Protein AF-0000000072194400 (afdb_homodimer)

Foldseek 3Di:
DQDDDDDDQVPFDWDWDDPPPWTKTWTWDDAVVNPQFKTKTKMFADFDKDKDQAQWKKKKAFDDFWKWKDFPRDIDTHHHPDMDIDHHGTTIIIGGGTIMMMMTGRNNSCVVVVHD/DQDDDDDDQVPFDWDWDDPPPWTKTWTWDDAVVNPQFKTKTKMFADFDKDKDQAQWKKKKAFDDFWKWKDFPRDIDTHHHVDMDIDHHGTTIIIGGGTIMMMMTGRNNSCVVVVHD

Nearest PDB structures (foldseek):
  2pyt-assembly1_B  TM=9.168E-01  e=2.093E-09  Salmonella enterica subsp. enterica serovar Typhimurium str. LT2
  4axo-assembly1_B  TM=9.291E-01  e=3.371E-09  Clostridioides difficile 630
  4axo-assembly1_A  TM=8.259E-01  e=2.093E-09  Clostridioides difficile 630
  7zyb-assembly1_A  TM=7.397E-01  e=4.544E-06  Bacteroides eggerthii DSM 20697
  2pfw-assembly1_B  TM=7.281E-01  e=1.802E-05  Shewanella frigidimarina NCIMB 400

Organism: NCBI:txid1219067

InterPro domains:
  IPR010424 Acetate kinase EutQ [PF06249] (4-111)
  IPR011051 RmlC-like cupin domain superfamily [SSF51182] (3-109)
  IPR014710 RmlC-like jelly roll fold [G3DSA:2.60.120.10] (1-112)

Solvent-accessible surface area (backbone atoms only — not comparable to full-atom values): 11805 Å² total; per-residue (Å²): 129,87,69,72,44,78,45,50,60,87,75,53,74,67,40,80,77,39,65,77,88,9,37,24,30,43,22,80,70,52,52,44,87,79,30,48,61,48,22,38,32,38,36,38,32,56,52,17,65,47,77,48,63,40,84,30,35,34,39,38,37,31,64,38,58,38,36,29,40,34,41,91,92,41,76,46,79,40,33,60,62,26,38,37,41,37,50,53,67,43,54,36,34,43,33,34,44,21,37,31,39,38,38,30,38,49,24,39,40,46,64,78,68,70,48,135,129,86,69,72,45,80,46,51,61,89,76,55,73,69,39,80,78,40,64,77,88,9,36,24,32,42,22,80,69,51,52,42,87,78,30,48,62,47,23,38,31,38,36,37,31,55,53,18,65,46,77,49,63,41,82,31,35,36,38,38,36,30,66,39,59,37,37,30,39,34,40,91,92,41,75,46,81,40,34,59,59,26,38,38,41,37,47,55,67,42,56,35,35,43,34,33,44,21,38,29,38,39,38,31,34,49,24,37,41,47,65,76,68,71,49,134

Structure (mmCIF, N/CA/C/O backbone):
data_AF-0000000072194400-model_v1
#
loop_
_entity.id
_entity.type
_entity.pdbx_description
1 polymer 'Ethanolamine utilization protein EutQ'
#
loop_
_atom_site.group_PDB
_atom_site.id
_atom_site.type_symbol
_atom_site.label_atom_id
_atom_site.label_alt_id
_atom_site.label_comp_id
_atom_site.label_asym_id
_atom_site.label_entity_id
_atom_site.label_seq_id
_atom_site.pdbx_PDB_ins_code
_atom_site.Cartn_x
_atom_site.Cartn_y
_atom_site.Cartn_z
_atom_site.occupancy
_atom_site.B_iso_or_equiv
_atom_site.auth_seq_id
_atom_site.auth_comp_id
_atom_site.auth_asym_id
_atom_site.auth_atom_id
_atom_site.pdbx_PDB_model_num
ATOM 1 N N . MET A 1 1 ? 10.883 19.594 -6.672 1 67.25 1 MET A N 1
ATOM 2 C CA . MET A 1 1 ? 10.461 18.688 -5.617 1 67.25 1 MET A CA 1
ATOM 3 C C . MET A 1 1 ? 9.312 17.797 -6.094 1 67.25 1 MET A C 1
ATOM 5 O O . MET A 1 1 ? 8.438 18.25 -6.832 1 67.25 1 MET A O 1
ATOM 9 N N . LYS A 1 2 ? 9.367 16.578 -5.844 1 84.19 2 LYS A N 1
ATOM 10 C CA . LYS A 1 2 ? 8.289 15.695 -6.305 1 84.19 2 LYS A CA 1
ATOM 11 C C . LYS A 1 2 ? 6.965 16.062 -5.637 1 84.19 2 LYS A C 1
ATOM 13 O O . LYS A 1 2 ? 6.945 16.531 -4.5 1 84.19 2 LYS A O 1
ATOM 18 N N . GLN A 1 3 ? 5.941 15.992 -6.355 1 91.88 3 GLN A N 1
ATOM 19 C CA . GLN A 1 3 ? 4.605 16.297 -5.863 1 91.88 3 GLN A CA 1
ATOM 20 C C . GLN A 1 3 ? 3.812 15.031 -5.578 1 91.88 3 GLN A C 1
ATOM 22 O O . GLN A 1 3 ? 4.07 13.984 -6.176 1 91.88 3 GLN A O 1
ATOM 27 N N . VAL A 1 4 ? 2.807 15.195 -4.676 1 97.19 4 VAL A N 1
ATOM 28 C CA . VAL A 1 4 ? 1.915 14.086 -4.363 1 97.19 4 VAL A CA 1
ATOM 29 C C . VAL A 1 4 ? 1.159 13.656 -5.617 1 97.19 4 VAL A C 1
ATOM 31 O O . VAL A 1 4 ? 0.828 14.492 -6.465 1 97.19 4 VAL A O 1
ATOM 34 N N . LYS A 1 5 ? 0.916 12.375 -5.723 1 96.5 5 LYS A N 1
ATOM 35 C CA . LYS A 1 5 ? 0.195 11.852 -6.883 1 96.5 5 LYS A CA 1
ATOM 36 C C . LYS A 1 5 ? -1.016 11.031 -6.453 1 96.5 5 LYS A C 1
ATOM 38 O O . LYS A 1 5 ? -0.875 10.047 -5.727 1 96.5 5 LYS A O 1
ATOM 43 N N . LEU A 1 6 ? -2.178 11.445 -6.824 1 97.44 6 LEU A N 1
ATOM 44 C CA . LEU A 1 6 ? -3.404 10.68 -6.645 1 97.44 6 LEU A CA 1
ATOM 45 C C . LEU A 1 6 ? -3.656 9.766 -7.844 1 97.44 6 LEU A C 1
ATOM 47 O O . LEU A 1 6 ? -3.611 10.219 -8.992 1 97.44 6 LEU A O 1
ATOM 51 N N . VAL A 1 7 ? -3.93 8.523 -7.535 1 97 7 VAL A N 1
ATOM 52 C CA . VAL A 1 7 ? -4.211 7.57 -8.602 1 97 7 VAL A CA 1
ATOM 53 C C . VAL A 1 7 ? -5.574 6.918 -8.367 1 97 7 VAL A C 1
ATOM 55 O O . VAL A 1 7 ? -5.887 6.512 -7.246 1 97 7 VAL A O 1
ATOM 58 N N . ASP A 1 8 ? -6.367 6.855 -9.438 1 97.44 8 ASP A N 1
ATOM 59 C CA . ASP A 1 8 ? -7.695 6.25 -9.43 1 97.44 8 ASP A CA 1
ATOM 60 C C . ASP A 1 8 ? -7.73 5 -10.305 1 97.44 8 ASP A C 1
ATOM 62 O O . ASP A 1 8 ? -7.504 5.078 -11.516 1 97.44 8 ASP A O 1
ATOM 66 N N . SER A 1 9 ? -8.094 3.883 -9.641 1 97.5 9 SER A N 1
ATOM 67 C CA . SER A 1 9 ? -8.109 2.633 -10.391 1 97.5 9 SER A CA 1
ATOM 68 C C . SER A 1 9 ? -9.031 2.732 -11.609 1 97.5 9 SER A C 1
ATOM 70 O O . SER A 1 9 ? -8.789 2.082 -12.625 1 97.5 9 SER A O 1
ATOM 72 N N . LYS A 1 10 ? -9.977 3.574 -11.602 1 96.81 10 LYS A N 1
ATOM 73 C CA . LYS A 1 10 ? -10.984 3.666 -12.656 1 96.81 10 LYS A CA 1
ATOM 74 C C . LYS A 1 10 ? -10.438 4.395 -13.883 1 96.81 10 LYS A C 1
ATOM 76 O O . LYS A 1 10 ? -11.031 4.344 -14.961 1 96.81 10 LYS A O 1
ATOM 81 N N . THR A 1 11 ? -9.352 5.059 -13.703 1 96.5 11 THR A N 1
ATOM 82 C CA . THR A 1 11 ? -8.828 5.863 -14.797 1 96.5 11 THR A CA 1
ATOM 83 C C . THR A 1 11 ? -7.629 5.188 -15.445 1 96.5 11 THR A C 1
ATOM 85 O O . THR A 1 11 ? -7.02 5.738 -16.375 1 96.5 11 THR A O 1
ATOM 88 N N . LEU A 1 12 ? -7.227 4.031 -14.953 1 96.44 12 LEU A N 1
ATOM 89 C CA . LEU A 1 12 ? -6.031 3.363 -15.461 1 96.44 12 LEU A CA 1
ATOM 90 C C . LEU A 1 12 ? -6.387 2.416 -16.594 1 96.44 12 LEU A C 1
ATOM 92 O O . LEU A 1 12 ? -7.5 1.895 -16.656 1 96.44 12 LEU A O 1
ATOM 96 N N . ASP A 1 13 ? -5.387 2.232 -17.422 1 95.06 13 ASP A N 1
ATOM 97 C CA . ASP A 1 13 ? -5.484 1.236 -18.484 1 95.06 13 ASP A CA 1
ATOM 98 C C . ASP A 1 13 ? -4.941 -0.114 -18.016 1 95.06 13 ASP A C 1
ATOM 100 O O . ASP A 1 13 ? -3.738 -0.262 -17.797 1 95.06 13 ASP A O 1
ATOM 104 N N . PHE A 1 14 ? -5.895 -1.063 -17.891 1 96.12 14 PHE A N 1
ATOM 105 C CA . PHE A 1 14 ? -5.512 -2.404 -17.469 1 96.12 14 PHE A CA 1
ATOM 106 C C . PHE A 1 14 ? -5.074 -3.248 -18.656 1 96.12 14 PHE A C 1
ATOM 108 O O . PHE A 1 14 ? -5.77 -3.301 -19.672 1 96.12 14 PHE A O 1
ATOM 115 N N . ASN A 1 15 ? -3.89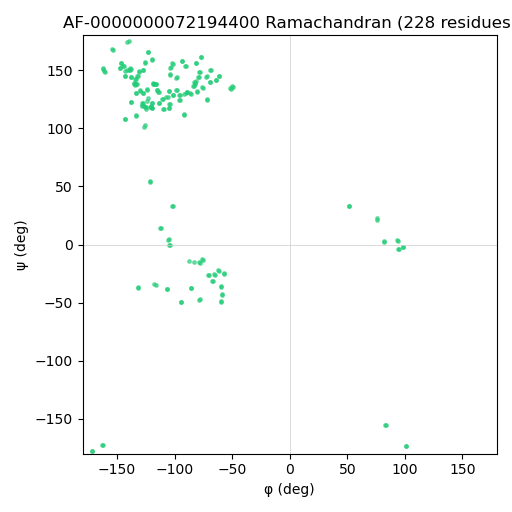5 -3.875 -18.5 1 94.5 15 ASN A N 1
ATOM 116 C CA . ASN A 1 15 ? -3.381 -4.789 -19.516 1 94.5 15 ASN A CA 1
ATOM 117 C C . ASN A 1 15 ? -3.557 -6.246 -19.094 1 94.5 15 ASN A C 1
ATOM 119 O O . ASN A 1 15 ? -3.451 -6.574 -17.922 1 94.5 15 ASN A O 1
ATOM 123 N N . VAL A 1 16 ? -3.668 -7.094 -20.047 1 91.25 16 VAL A N 1
ATOM 124 C CA . VAL A 1 16 ? -3.885 -8.516 -19.781 1 91.25 16 VAL A CA 1
ATOM 125 C C . VAL A 1 16 ? -2.578 -9.156 -19.328 1 91.25 16 VAL A C 1
ATOM 127 O O . VAL A 1 16 ? -1.515 -8.891 -19.891 1 91.25 16 VAL A O 1
ATOM 130 N N . ARG A 1 17 ? -2.58 -9.984 -18.297 1 83.62 17 ARG A N 1
ATOM 131 C CA . ARG A 1 17 ? -1.438 -10.734 -17.781 1 83.62 17 ARG A CA 1
ATOM 132 C C . ARG A 1 17 ? -1.682 -12.234 -17.891 1 83.62 17 ARG A C 1
ATOM 134 O O . ARG A 1 17 ? -0.734 -13.016 -17.969 1 83.62 17 ARG A O 1
ATOM 141 N N . GLY A 1 18 ? -3.002 -12.594 -17.719 1 76 18 GLY A N 1
ATOM 142 C CA . GLY A 1 18 ? -3.332 -14.008 -17.797 1 76 18 GLY A CA 1
ATOM 143 C C . GLY A 1 18 ? -4.664 -14.273 -18.469 1 76 18 GLY A C 1
ATOM 144 O O . GLY A 1 18 ? -5.586 -13.453 -18.375 1 76 18 GLY A O 1
ATOM 145 N N . ASP A 1 19 ? -4.762 -15.445 -19.156 1 72.12 19 ASP A N 1
ATOM 146 C CA . ASP A 1 19 ? -6 -15.742 -19.875 1 72.12 19 ASP A CA 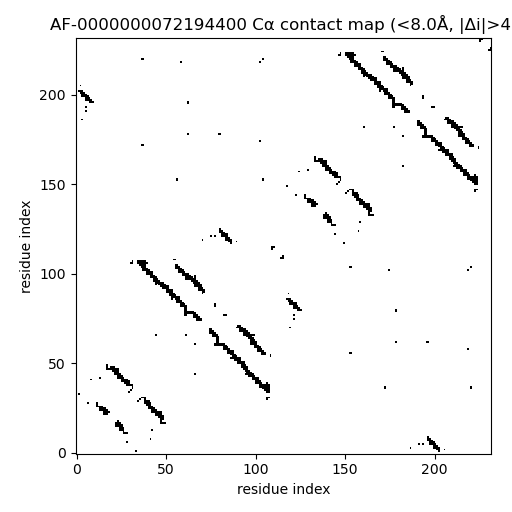1
ATOM 147 C C . ASP A 1 19 ? -6.484 -17.156 -19.562 1 72.12 19 ASP A C 1
ATOM 149 O O . ASP A 1 19 ? -7.688 -17.422 -19.609 1 72.12 19 ASP A O 1
ATOM 153 N N . THR A 1 20 ? -5.707 -17.984 -19.422 1 80.12 20 THR A N 1
ATOM 154 C CA . THR A 1 20 ? -6.133 -19.359 -19.156 1 80.12 20 THR A CA 1
ATOM 155 C C . THR A 1 20 ? -5.496 -19.875 -17.875 1 80.12 20 THR A C 1
ATOM 157 O O . THR A 1 20 ? -4.27 -19.891 -17.75 1 80.12 20 THR A O 1
ATOM 160 N N . PRO A 1 21 ? -6.48 -20.281 -17 1 82.69 21 PRO A N 1
ATOM 161 C CA . PRO A 1 21 ? -7.902 -20.609 -16.938 1 82.69 21 PRO A CA 1
ATOM 162 C C . PRO A 1 21 ? -8.789 -19.391 -16.688 1 82.69 21 PRO A C 1
ATOM 164 O O . PRO A 1 21 ? -10.008 -19.469 -16.859 1 82.69 21 PRO A O 1
ATOM 167 N N . GLY A 1 22 ? -8.289 -18.312 -16.297 1 91.81 22 GLY A N 1
ATOM 168 C CA . GLY A 1 22 ? -8.977 -17.047 -16.047 1 91.81 22 GLY A CA 1
ATOM 169 C C . GLY A 1 22 ? -8.188 -15.844 -16.516 1 91.81 22 GLY A C 1
ATOM 170 O O . GLY A 1 22 ? -7.055 -15.977 -16.984 1 91.81 22 GLY A O 1
ATOM 171 N N . MET A 1 23 ? -8.945 -14.742 -16.344 1 95.69 23 MET A N 1
ATOM 172 C CA . MET A 1 23 ? -8.297 -13.516 -16.797 1 95.69 23 MET A CA 1
ATOM 173 C C . MET A 1 23 ? -7.676 -12.766 -15.633 1 95.69 23 MET A C 1
ATOM 175 O O . MET A 1 23 ? -8.148 -12.875 -14.5 1 95.69 23 MET A O 1
ATOM 179 N N . ALA A 1 24 ? -6.609 -12.219 -15.914 1 97 24 ALA A N 1
ATOM 180 C CA . ALA A 1 24 ? -5.965 -11.273 -15.008 1 97 24 ALA A CA 1
ATOM 181 C C . ALA A 1 24 ? -5.5 -10.023 -15.75 1 97 24 ALA A C 1
ATOM 183 O O . ALA A 1 24 ? -5.051 -10.109 -16.891 1 97 24 ALA A O 1
ATOM 184 N N . TYR A 1 25 ? -5.645 -8.914 -15.062 1 97.5 25 TYR A N 1
ATOM 185 C CA . TYR A 1 25 ? -5.262 -7.625 -15.617 1 97.5 25 TYR A CA 1
ATOM 186 C C . TYR A 1 25 ? -4.426 -6.828 -14.625 1 97.5 25 TYR A C 1
ATOM 188 O O . TYR A 1 25 ? -4.656 -6.891 -13.414 1 97.5 25 TYR A O 1
ATOM 196 N N . VAL A 1 26 ? -3.457 -6.074 -15.18 1 97.31 26 VAL A N 1
ATOM 197 C CA . VAL A 1 26 ? -2.605 -5.262 -14.312 1 97.31 26 VAL A CA 1
ATOM 198 C C . VAL A 1 26 ? -2.455 -3.861 -14.914 1 97.31 26 VAL A C 1
ATOM 200 O O . VAL A 1 26 ? -2.381 -3.705 -16.125 1 97.31 26 VAL A O 1
ATOM 203 N N . ALA A 1 27 ? -2.502 -2.863 -14.125 1 97.69 27 ALA A N 1
ATOM 204 C CA . ALA A 1 27 ? -2.256 -1.476 -14.5 1 97.69 27 ALA A CA 1
ATOM 205 C C . ALA A 1 27 ? -1.214 -0.833 -13.594 1 97.69 27 ALA A C 1
ATOM 207 O O . ALA A 1 27 ? -1.402 -0.767 -12.375 1 97.69 27 ALA A O 1
ATOM 208 N N . ARG A 1 28 ? -0.158 -0.359 -14.172 1 96.31 28 ARG A N 1
ATOM 209 C CA . ARG A 1 28 ? 0.856 0.384 -13.43 1 96.31 28 ARG A CA 1
ATOM 210 C C . ARG A 1 28 ? 0.461 1.849 -13.281 1 96.31 28 ARG A C 1
ATOM 212 O O . ARG A 1 28 ? -0.037 2.463 -14.227 1 96.31 28 ARG A O 1
ATOM 219 N N . ALA A 1 29 ? 0.656 2.322 -12.133 1 96.81 29 ALA A N 1
ATOM 220 C CA . ALA A 1 29 ? 0.188 3.682 -11.875 1 96.81 29 ALA A CA 1
ATOM 221 C C . ALA A 1 29 ? 1.355 4.664 -11.812 1 96.81 29 ALA A C 1
ATOM 223 O O . ALA A 1 29 ? 1.215 5.832 -12.18 1 96.81 29 ALA A O 1
ATOM 224 N N . LEU A 1 30 ? 2.52 4.277 -11.219 1 95.56 30 LEU A N 1
ATOM 225 C CA . LEU A 1 30 ? 3.707 5.121 -11.125 1 95.56 30 LEU A CA 1
ATOM 226 C C . LEU A 1 30 ? 4.855 4.535 -11.938 1 95.56 30 LEU A C 1
ATOM 228 O O . LEU A 1 30 ? 5.18 3.352 -11.805 1 95.56 30 LEU A O 1
ATOM 232 N N . SER A 1 31 ? 5.461 5.387 -12.734 1 92.5 31 SER A N 1
ATOM 233 C CA . SER A 1 31 ? 6.664 4.945 -13.422 1 92.5 31 SER A CA 1
ATOM 234 C C . SER A 1 31 ? 7.891 5.035 -12.523 1 92.5 31 SER A C 1
ATOM 236 O O . SER A 1 31 ? 7.91 5.824 -11.57 1 92.5 31 SER A O 1
ATOM 238 N N . PRO A 1 32 ? 8.859 4.266 -12.836 1 93.56 32 PRO A N 1
ATOM 239 C CA . PRO A 1 32 ? 10.078 4.332 -12.031 1 93.56 32 PRO A CA 1
ATOM 240 C C . PRO A 1 32 ? 10.75 5.703 -12.086 1 93.56 32 PRO A C 1
ATOM 242 O O . PRO A 1 32 ? 11.547 6.039 -11.211 1 93.56 32 PRO A O 1
ATOM 245 N N . GLU A 1 33 ? 10.469 6.465 -13.109 1 92.81 33 GLU A N 1
ATOM 246 C CA . GLU A 1 33 ? 11.016 7.816 -13.211 1 92.81 33 GLU A CA 1
ATOM 247 C C . GLU A 1 33 ? 10.43 8.727 -12.133 1 92.81 33 GLU A C 1
ATOM 249 O O . GLU A 1 33 ? 11.109 9.625 -11.633 1 92.81 33 GLU A O 1
ATOM 254 N N . ILE A 1 34 ? 9.234 8.406 -11.812 1 94.25 34 ILE A N 1
ATOM 255 C CA . ILE A 1 34 ? 8.586 9.195 -10.773 1 94.25 34 ILE A CA 1
ATOM 256 C C . ILE A 1 34 ? 9.086 8.75 -9.398 1 94.25 34 ILE A C 1
ATOM 258 O O . ILE A 1 34 ? 9.484 9.578 -8.578 1 94.25 34 ILE A O 1
ATOM 262 N N . SER A 1 35 ? 9.109 7.465 -9.164 1 95.62 35 SER A N 1
ATOM 263 C CA . SER A 1 35 ? 9.633 6.945 -7.91 1 95.62 35 SER A CA 1
ATOM 264 C C . SER A 1 35 ? 10.391 5.641 -8.125 1 95.62 35 SER A C 1
ATOM 266 O O . SER A 1 35 ? 9.781 4.594 -8.359 1 95.62 35 SER A O 1
ATOM 268 N N . PRO A 1 36 ? 11.688 5.672 -8.008 1 94.31 36 PRO A N 1
ATOM 269 C CA . PRO A 1 36 ? 12.445 4.418 -8.055 1 94.31 36 PRO A CA 1
ATOM 270 C C . PRO A 1 36 ? 12.336 3.617 -6.754 1 94.31 36 PRO A C 1
ATOM 272 O O . PRO A 1 36 ? 12.703 2.441 -6.719 1 94.31 36 PRO A O 1
ATOM 275 N N . ASN A 1 37 ? 11.844 4.16 -5.68 1 96.38 37 ASN A N 1
ATOM 276 C CA . ASN A 1 37 ? 11.773 3.52 -4.367 1 96.38 37 ASN A CA 1
ATOM 277 C C . ASN A 1 37 ? 10.523 2.662 -4.223 1 96.38 37 ASN A C 1
ATOM 279 O O . ASN A 1 37 ? 10.555 1.606 -3.592 1 96.38 37 ASN A O 1
ATOM 283 N N . ILE A 1 38 ? 9.477 3.223 -4.824 1 97.44 38 ILE A N 1
ATOM 284 C CA . ILE A 1 38 ? 8.188 2.574 -4.641 1 97.44 38 ILE A CA 1
ATOM 285 C C . ILE A 1 38 ? 7.469 2.461 -5.984 1 97.44 38 ILE A C 1
ATOM 287 O O . ILE A 1 38 ? 7.461 3.41 -6.77 1 97.44 38 ILE A O 1
ATOM 291 N N . GLY A 1 39 ? 6.996 1.312 -6.293 1 97.44 39 GLY A N 1
ATOM 292 C CA . GLY A 1 39 ? 6.039 1.121 -7.375 1 97.44 39 GLY A CA 1
ATOM 293 C C . GLY A 1 39 ? 4.621 0.897 -6.887 1 97.44 39 GLY A C 1
ATOM 294 O O . GLY A 1 39 ? 4.41 0.281 -5.84 1 97.44 39 GLY A O 1
ATOM 295 N N . VAL A 1 40 ? 3.611 1.388 -7.641 1 98.06 40 VAL A N 1
ATOM 296 C CA . VAL A 1 40 ? 2.213 1.187 -7.273 1 98.06 40 VAL A CA 1
ATOM 297 C C . VAL A 1 40 ? 1.395 0.847 -8.516 1 98.06 40 VAL A C 1
ATOM 299 O O . VAL A 1 40 ? 1.729 1.273 -9.625 1 98.06 40 VAL A O 1
ATOM 302 N N . GLY A 1 41 ? 0.381 0.128 -8.312 1 98.25 41 GLY A N 1
ATOM 303 C CA . GLY A 1 41 ? -0.573 -0.183 -9.359 1 98.25 41 GLY A CA 1
ATOM 304 C C . GLY A 1 41 ? -1.813 -0.892 -8.852 1 98.25 41 GLY A C 1
ATOM 305 O O . GLY A 1 41 ? -2.023 -0.997 -7.641 1 98.25 41 GLY A O 1
ATOM 306 N N . PHE A 1 42 ? -2.672 -1.238 -9.766 1 98.62 42 PHE A N 1
ATOM 307 C CA . PHE A 1 42 ? -3.885 -1.997 -9.492 1 98.62 42 PHE A CA 1
ATOM 308 C C . PHE A 1 42 ? -3.959 -3.24 -10.367 1 98.62 42 PHE A C 1
ATOM 310 O O . PHE A 1 42 ? -3.318 -3.303 -11.422 1 98.62 42 PHE A O 1
ATOM 317 N N . ALA A 1 43 ? -4.68 -4.176 -9.898 1 98.38 43 ALA A N 1
ATOM 318 C CA . ALA A 1 43 ? -4.891 -5.406 -10.656 1 98.38 43 ALA A CA 1
ATOM 319 C C . ALA A 1 43 ? -6.305 -5.941 -10.453 1 98.38 43 ALA A C 1
ATOM 321 O O . ALA A 1 43 ? -6.957 -5.629 -9.453 1 98.38 43 ALA A O 1
ATOM 322 N N . LYS A 1 44 ? -6.754 -6.672 -11.469 1 97.31 44 LYS A N 1
ATOM 323 C CA . LYS A 1 44 ? -8.031 -7.379 -11.438 1 97.31 44 LYS A CA 1
ATOM 324 C C . LYS A 1 44 ? -7.859 -8.852 -11.812 1 97.31 44 LYS A C 1
ATOM 326 O O . LYS A 1 44 ? -7.32 -9.164 -12.867 1 97.31 44 LYS A O 1
ATOM 331 N N . TRP A 1 45 ? -8.219 -9.688 -10.906 1 97.31 45 TRP A N 1
ATOM 332 C CA . TRP A 1 45 ? -8.195 -11.133 -11.133 1 97.31 45 TRP A CA 1
ATOM 333 C C . TRP A 1 45 ? -9.609 -11.68 -11.289 1 97.31 45 TRP A C 1
ATOM 335 O O . TRP A 1 45 ? -10.477 -11.445 -10.445 1 97.31 45 TRP A O 1
ATOM 345 N N . GLU A 1 46 ? -9.805 -12.359 -12.328 1 97 46 GLU A N 1
ATOM 346 C CA . GLU A 1 46 ? -11.078 -13.008 -12.625 1 97 46 GLU A CA 1
ATOM 347 C C . GLU A 1 46 ? -10.906 -14.508 -12.797 1 97 46 GLU A C 1
ATOM 349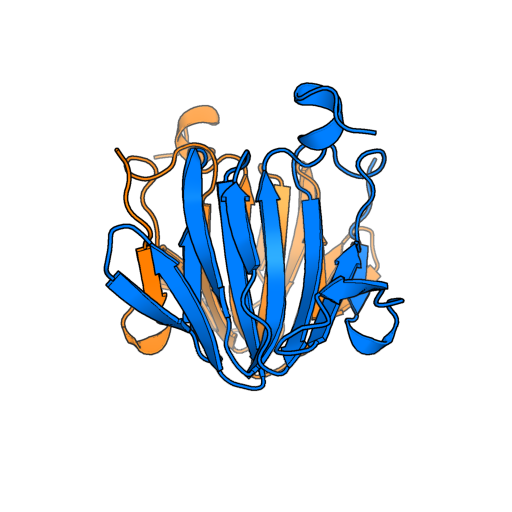 O O . GLU A 1 46 ? -11.305 -15.07 -13.82 1 97 46 GLU A O 1
ATOM 354 N N . GLY A 1 47 ? -10.312 -15.086 -11.773 1 96 47 GLY A N 1
ATOM 355 C CA . GLY A 1 47 ? -10.203 -16.547 -11.734 1 96 47 GLY A CA 1
ATOM 356 C C . GLY A 1 47 ? -8.891 -17.062 -12.297 1 96 47 GLY A C 1
ATOM 357 O O . GLY A 1 47 ? -8.703 -18.266 -12.422 1 96 47 GLY A O 1
ATOM 358 N N . ALA A 1 48 ? -7.984 -16.219 -12.688 1 95 48 ALA A N 1
ATOM 359 C CA . ALA A 1 48 ? -6.672 -16.625 -13.172 1 95 48 ALA A CA 1
ATOM 360 C C . ALA A 1 48 ? -5.828 -17.219 -12.047 1 95 48 ALA A C 1
ATOM 362 O O . ALA A 1 48 ? -6.055 -16.922 -10.867 1 95 48 ALA A O 1
ATOM 363 N N . GLU A 1 49 ? -4.992 -18.094 -12.406 1 94.88 49 GLU A N 1
ATOM 364 C CA . GLU A 1 49 ? -3.906 -18.562 -11.547 1 94.88 49 GLU A CA 1
ATOM 365 C C . GLU A 1 49 ? -2.545 -18.281 -12.18 1 94.88 49 GLU A C 1
ATOM 367 O O . GLU A 1 49 ? -2.229 -18.812 -13.242 1 94.88 49 GLU A O 1
ATOM 372 N N . VAL A 1 50 ? -1.764 -17.484 -11.531 1 94.69 50 VAL A N 1
ATOM 373 C CA . VAL A 1 50 ? -0.477 -17.078 -12.094 1 94.69 50 VAL A CA 1
ATOM 374 C C . VAL A 1 50 ? 0.641 -17.406 -11.102 1 94.69 50 VAL A C 1
ATOM 376 O O . VAL A 1 50 ? 0.666 -16.875 -9.992 1 94.69 50 VAL A O 1
ATOM 379 N N . ALA A 1 51 ? 1.531 -18.266 -11.477 1 94.88 51 ALA A N 1
ATOM 380 C CA . ALA A 1 51 ? 2.715 -18.578 -10.68 1 94.88 51 ALA A CA 1
ATOM 381 C C . ALA A 1 51 ? 3.811 -17.531 -10.898 1 94.88 51 ALA A C 1
ATOM 383 O O . ALA A 1 51 ? 4.02 -17.062 -12.023 1 94.88 51 ALA A O 1
ATOM 384 N N . TRP A 1 52 ? 4.5 -17.188 -9.766 1 95.44 52 TRP A N 1
ATOM 385 C CA . TRP A 1 52 ? 5.531 -16.156 -9.852 1 95.44 52 TRP A CA 1
ATOM 386 C C . TRP A 1 52 ? 6.457 -16.219 -8.641 1 95.44 52 TRP A C 1
ATOM 388 O O . TRP A 1 52 ? 6.113 -16.797 -7.613 1 95.44 52 TRP A O 1
ATOM 398 N N . THR A 1 53 ? 7.66 -15.797 -8.82 1 97.5 53 THR A N 1
ATOM 399 C CA . THR A 1 53 ? 8.547 -15.445 -7.719 1 97.5 53 THR A CA 1
ATOM 400 C C . THR A 1 53 ? 8.781 -13.938 -7.664 1 97.5 53 THR A C 1
ATOM 402 O O . THR A 1 53 ? 9.375 -13.359 -8.578 1 97.5 53 THR A O 1
ATOM 405 N N . VAL A 1 54 ? 8.336 -13.391 -6.594 1 97.81 54 VAL A N 1
ATOM 406 C CA . VAL A 1 54 ? 8.453 -11.938 -6.531 1 97.81 54 VAL A CA 1
ATOM 407 C C . VAL A 1 54 ? 9.914 -11.547 -6.328 1 97.81 54 VAL A C 1
ATOM 409 O O . VAL A 1 54 ? 10.625 -12.156 -5.531 1 97.81 54 VAL A O 1
ATOM 412 N N . LEU A 1 55 ? 10.344 -10.477 -6.898 1 97.56 55 LEU A N 1
ATOM 413 C CA . LEU A 1 55 ? 11.703 -9.961 -6.84 1 97.56 55 LEU A CA 1
ATOM 414 C C . LEU A 1 55 ? 11.758 -8.656 -6.059 1 97.56 55 LEU A C 1
ATOM 416 O O . LEU A 1 55 ? 12.727 -7.902 -6.16 1 97.56 55 LEU A O 1
ATOM 420 N N . TYR A 1 56 ? 10.789 -8.344 -5.379 1 97.69 56 TYR A N 1
ATOM 421 C CA . TYR A 1 56 ? 10.516 -7.141 -4.602 1 97.69 56 TYR A CA 1
ATOM 422 C C . TYR A 1 56 ? 9.695 -7.469 -3.359 1 97.69 56 TYR A C 1
ATOM 424 O O . TYR A 1 56 ? 9.078 -8.531 -3.279 1 97.69 56 TYR A O 1
ATOM 432 N N . ASP A 1 57 ? 9.789 -6.621 -2.365 1 98.06 57 ASP A N 1
ATOM 433 C CA . ASP A 1 57 ? 8.75 -6.652 -1.345 1 98.06 57 ASP A CA 1
ATOM 434 C C . ASP A 1 57 ? 7.418 -6.145 -1.899 1 98.06 57 ASP A C 1
ATOM 436 O O . ASP A 1 57 ? 7.387 -5.156 -2.639 1 98.06 57 ASP A O 1
ATOM 440 N N . GLU A 1 58 ? 6.355 -6.797 -1.505 1 98.62 58 GLU A N 1
ATOM 441 C CA . GLU A 1 58 ? 5.059 -6.41 -2.055 1 98.62 58 GLU A CA 1
ATOM 442 C C . GLU A 1 58 ? 3.998 -6.328 -0.959 1 98.62 58 GLU A C 1
ATOM 444 O O . GLU A 1 58 ? 3.967 -7.168 -0.055 1 98.62 58 GLU A O 1
ATOM 449 N N . VAL A 1 59 ? 3.182 -5.336 -0.995 1 98.75 59 VAL A N 1
ATOM 450 C CA . VAL A 1 59 ? 1.959 -5.234 -0.203 1 98.75 59 VAL A CA 1
ATOM 451 C C . VAL A 1 59 ? 0.744 -5.223 -1.128 1 98.75 59 VAL A C 1
ATOM 453 O O . VAL A 1 59 ? 0.724 -4.496 -2.127 1 98.75 59 VAL A O 1
ATOM 456 N N . VAL A 1 60 ? -0.24 -6.008 -0.815 1 98.75 60 VAL A N 1
ATOM 457 C CA . VAL A 1 60 ? -1.503 -6.066 -1.543 1 98.75 60 VAL A CA 1
ATOM 458 C C . VAL A 1 60 ? -2.645 -5.617 -0.634 1 98.75 60 VAL A C 1
ATOM 460 O O . VAL A 1 60 ? -2.697 -5.996 0.54 1 98.75 60 VAL A O 1
ATOM 463 N N . PHE A 1 61 ? -3.557 -4.848 -1.139 1 98.25 61 PHE A N 1
ATOM 464 C CA . PHE A 1 61 ? -4.793 -4.512 -0.442 1 98.25 61 PHE A CA 1
ATOM 465 C C . PHE A 1 61 ? -5.996 -4.668 -1.364 1 98.25 61 PHE A C 1
ATOM 467 O O . PHE A 1 61 ? -5.977 -4.199 -2.504 1 98.25 61 PHE A O 1
ATOM 474 N N . VAL A 1 62 ? -7.047 -5.207 -0.859 1 98.38 62 VAL A N 1
ATOM 475 C CA . VAL A 1 62 ? -8.18 -5.562 -1.702 1 98.38 62 VAL A CA 1
ATOM 476 C C . VAL A 1 62 ? -9.25 -4.469 -1.616 1 98.38 62 VAL A C 1
ATOM 478 O O . VAL A 1 62 ? -9.562 -3.984 -0.527 1 98.38 62 VAL A O 1
ATOM 481 N N . ILE A 1 63 ? -9.703 -4.098 -2.729 1 97.5 63 ILE A N 1
ATOM 482 C CA . ILE A 1 63 ? -10.766 -3.105 -2.844 1 97.5 63 ILE A CA 1
ATOM 483 C C . ILE A 1 63 ? -12.117 -3.807 -2.943 1 97.5 63 ILE A C 1
ATOM 485 O O . ILE A 1 63 ? -13.062 -3.459 -2.223 1 97.5 63 ILE A O 1
ATOM 489 N N . GLU A 1 64 ? -12.188 -4.773 -3.828 1 97.5 64 GLU A N 1
ATOM 490 C CA . GLU A 1 64 ? -13.391 -5.574 -4.039 1 97.5 64 GLU A CA 1
ATOM 491 C C . GLU A 1 64 ? -13.047 -7.051 -4.207 1 97.5 64 GLU A C 1
ATOM 493 O O . GLU A 1 64 ? -12.047 -7.391 -4.844 1 97.5 64 GLU A O 1
ATOM 498 N N . GLY A 1 65 ? -13.953 -7.898 -3.664 1 98.12 65 GLY A N 1
ATOM 499 C CA . GLY A 1 65 ? -13.805 -9.328 -3.869 1 98.12 65 GLY A CA 1
ATOM 500 C C . GLY A 1 65 ? -12.836 -9.977 -2.895 1 98.12 65 GLY A C 1
ATOM 501 O O . GLY A 1 65 ? -12.727 -9.547 -1.744 1 98.12 65 GLY A O 1
ATOM 502 N N . CYS A 1 66 ? -12.297 -11.102 -3.35 1 98.69 66 CYS A N 1
ATOM 503 C CA . CYS A 1 66 ? -11.375 -11.891 -2.539 1 98.69 66 CYS A CA 1
ATOM 504 C C . CYS A 1 66 ? -10.156 -12.305 -3.355 1 98.69 66 CYS A C 1
ATOM 506 O O . CYS A 1 66 ? -10.281 -13.031 -4.344 1 98.69 66 CYS A O 1
ATOM 508 N N . PHE A 1 67 ? -9.016 -11.719 -3 1 98.62 67 PHE A N 1
ATOM 509 C CA . PHE A 1 67 ? -7.738 -12.109 -3.576 1 98.62 67 PHE A CA 1
ATOM 510 C C . PHE A 1 67 ? -7.18 -13.344 -2.873 1 98.62 67 PHE A C 1
ATOM 512 O O . PHE A 1 67 ? -7.293 -13.469 -1.651 1 98.62 67 PHE A O 1
ATOM 519 N N . GLU A 1 68 ? -6.66 -14.211 -3.629 1 98.62 68 GLU A N 1
ATOM 520 C CA . GLU A 1 68 ? -6.062 -15.414 -3.072 1 98.62 68 GLU A CA 1
ATOM 521 C C . GLU A 1 68 ? -4.574 -15.5 -3.4 1 98.62 68 GLU A C 1
ATOM 523 O O . GLU A 1 68 ? -4.16 -15.18 -4.516 1 98.62 68 GLU A O 1
ATOM 528 N N . LEU A 1 69 ? -3.766 -15.922 -2.422 1 98.69 69 LEU A N 1
ATOM 529 C CA . LEU A 1 69 ? -2.338 -16.141 -2.621 1 98.69 69 LEU A CA 1
ATOM 530 C C . LEU A 1 69 ? -1.884 -17.422 -1.938 1 98.69 69 LEU A C 1
ATOM 532 O O . LEU A 1 69 ? -2.08 -17.594 -0.732 1 98.69 69 LEU A O 1
ATOM 536 N N . THR A 1 70 ? -1.331 -18.281 -2.713 1 98.44 70 THR A N 1
ATOM 537 C CA . THR A 1 70 ? -0.773 -19.516 -2.156 1 98.44 70 THR A CA 1
ATOM 538 C C . THR A 1 70 ? 0.75 -19.438 -2.113 1 98.44 70 THR A C 1
ATOM 540 O O . THR A 1 70 ? 1.394 -19.172 -3.131 1 98.44 70 THR A O 1
ATOM 543 N N . ALA A 1 71 ? 1.228 -19.562 -0.964 1 97.69 71 ALA A N 1
ATOM 544 C CA . ALA A 1 71 ? 2.67 -19.625 -0.739 1 97.69 71 ALA A CA 1
ATOM 545 C C . ALA A 1 71 ? 3.004 -20.609 0.387 1 97.69 71 ALA A C 1
ATOM 547 O O . ALA 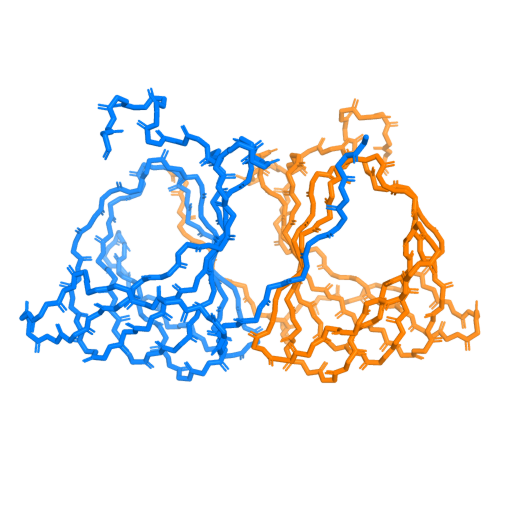A 1 71 ? 2.266 -20.703 1.369 1 97.69 71 ALA A O 1
ATOM 548 N N . ASN A 1 72 ? 4.141 -21.281 0.22 1 94.38 72 ASN A N 1
ATOM 549 C CA . ASN A 1 72 ? 4.609 -22.219 1.238 1 94.38 72 ASN A CA 1
ATOM 550 C C . ASN A 1 72 ? 3.52 -23.219 1.628 1 94.38 72 ASN A C 1
ATOM 552 O O . ASN A 1 72 ? 3.312 -23.484 2.812 1 94.38 72 ASN A O 1
ATOM 556 N N . GLY A 1 73 ? 2.748 -23.531 0.666 1 93.75 73 GLY A N 1
ATOM 557 C CA . GLY A 1 73 ? 1.737 -24.562 0.862 1 93.75 73 GLY A CA 1
ATOM 558 C C . GLY A 1 73 ? 0.485 -24.047 1.545 1 93.75 73 GLY A C 1
ATOM 559 O O . GLY A 1 73 ? -0.421 -24.812 1.859 1 93.75 73 GLY A O 1
ATOM 560 N N . GLU A 1 74 ? 0.382 -22.859 1.833 1 96.75 74 GLU A N 1
ATOM 561 C CA . GLU A 1 74 ? -0.773 -22.25 2.486 1 96.75 74 GLU A CA 1
ATOM 562 C C . GLU A 1 74 ? -1.43 -21.203 1.586 1 96.75 74 GLU A C 1
ATOM 564 O O . GLU A 1 74 ? -0.741 -20.422 0.928 1 96.75 74 GLU A O 1
ATOM 569 N N . THR A 1 75 ? -2.754 -21.234 1.576 1 98.25 75 THR A N 1
ATOM 570 C CA . THR A 1 75 ? -3.496 -20.234 0.824 1 98.25 75 THR A CA 1
ATOM 571 C C . THR A 1 75 ? -4.043 -19.156 1.756 1 98.25 75 THR A C 1
ATOM 573 O O . THR A 1 75 ? -4.699 -19.469 2.754 1 98.25 75 THR A O 1
ATOM 576 N N . HIS A 1 76 ? -3.783 -17.953 1.429 1 98.5 76 HIS A N 1
ATOM 577 C CA . HIS A 1 76 ? -4.305 -16.797 2.143 1 98.5 76 HIS A CA 1
ATOM 578 C C . HIS A 1 76 ? -5.434 -16.125 1.362 1 98.5 76 HIS A C 1
ATOM 580 O O . HIS A 1 76 ? -5.316 -15.914 0.153 1 98.5 76 HIS A O 1
ATOM 586 N N . PHE A 1 77 ? -6.531 -15.836 2.045 1 98.69 77 PHE A N 1
ATOM 587 C CA . PHE A 1 77 ? -7.656 -15.109 1.478 1 98.69 77 PHE A CA 1
ATOM 588 C C . PHE A 1 77 ? -7.68 -13.672 1.984 1 98.69 77 PHE A C 1
ATOM 590 O O . PHE A 1 77 ? -7.789 -13.438 3.189 1 98.69 77 PHE A O 1
ATOM 597 N N . VAL A 1 78 ? -7.543 -12.789 1.066 1 98.5 78 VAL A N 1
ATOM 598 C CA . VAL A 1 78 ? -7.445 -11.375 1.414 1 98.5 78 VAL A CA 1
ATOM 599 C C . VAL A 1 78 ? -8.703 -10.641 0.964 1 98.5 78 VAL A C 1
ATOM 601 O O . VAL A 1 78 ? -9.078 -10.695 -0.21 1 98.5 78 VAL A O 1
ATOM 604 N N . ARG A 1 79 ? -9.383 -9.945 1.86 1 98.31 79 ARG A N 1
ATOM 605 C CA . ARG A 1 79 ? -10.641 -9.25 1.622 1 98.31 79 ARG A CA 1
ATOM 606 C C . ARG A 1 79 ? -10.516 -7.77 1.96 1 98.31 79 ARG A C 1
ATOM 608 O O . ARG A 1 79 ? -9.531 -7.344 2.557 1 98.31 79 ARG A O 1
ATOM 615 N N . PRO A 1 80 ? -11.531 -6.953 1.499 1 97.31 80 PRO A N 1
ATOM 616 C CA . PRO A 1 80 ? -11.461 -5.531 1.845 1 97.31 80 PRO A CA 1
ATOM 617 C C . PRO A 1 80 ? -11.258 -5.297 3.34 1 97.31 80 PRO A C 1
ATOM 619 O O . PRO A 1 80 ? -11.883 -5.965 4.164 1 97.31 80 PRO A O 1
ATOM 622 N N . GLY A 1 81 ? -10.336 -4.402 3.67 1 96.88 81 GLY A N 1
ATOM 623 C CA . GLY A 1 81 ? -10.016 -4.133 5.062 1 96.88 81 GLY A CA 1
ATOM 624 C C . GLY A 1 81 ? -8.773 -4.867 5.535 1 96.88 81 GLY A C 1
ATOM 625 O O . GLY A 1 81 ? -8.336 -4.695 6.676 1 96.88 81 GLY A O 1
ATOM 626 N N . GLN A 1 82 ? -8.227 -5.648 4.625 1 97.75 82 GLN A N 1
ATOM 627 C CA . GLN A 1 82 ? -7.027 -6.422 4.941 1 97.75 82 GLN A CA 1
ATOM 628 C C . GLN A 1 82 ? -5.867 -6.047 4.023 1 97.75 82 GLN A C 1
ATOM 630 O O . GLN A 1 82 ? -6.074 -5.414 2.984 1 97.75 82 GLN A O 1
ATOM 635 N N . MET A 1 83 ? -4.641 -6.344 4.465 1 97.94 83 MET A N 1
ATOM 636 C CA . MET A 1 83 ? -3.426 -6.246 3.66 1 97.94 83 MET A CA 1
ATOM 637 C C . MET A 1 83 ? -2.604 -7.527 3.762 1 97.94 83 MET A C 1
ATOM 639 O O . MET A 1 83 ? -2.617 -8.203 4.793 1 97.94 83 MET A O 1
ATOM 643 N N . LEU A 1 84 ? -1.937 -7.82 2.73 1 98.62 84 LEU A N 1
ATOM 644 C CA . LEU A 1 84 ? -0.989 -8.93 2.691 1 98.62 84 LEU A CA 1
ATOM 645 C C . LEU A 1 84 ? 0.416 -8.43 2.367 1 98.62 84 LEU A C 1
ATOM 647 O O . LEU A 1 84 ? 0.62 -7.746 1.361 1 98.62 84 LEU A O 1
ATOM 651 N N . TRP A 1 85 ? 1.369 -8.68 3.209 1 98.5 85 TRP A N 1
ATOM 652 C CA . TRP A 1 85 ? 2.777 -8.414 2.936 1 98.5 85 TRP A CA 1
ATOM 653 C C . TRP A 1 85 ? 3.477 -9.672 2.434 1 98.5 85 TRP A C 1
ATOM 655 O O . TRP A 1 85 ? 3.336 -10.75 3.025 1 98.5 85 TRP A O 1
ATOM 665 N N . ILE A 1 86 ? 4.156 -9.539 1.345 1 98.44 86 ILE A N 1
ATOM 666 C CA . ILE A 1 86 ? 4.875 -10.617 0.676 1 98.44 86 ILE A CA 1
ATOM 667 C C . ILE A 1 86 ? 6.359 -10.273 0.591 1 98.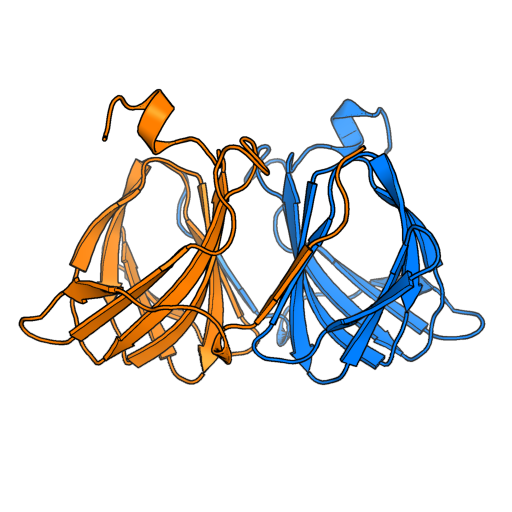44 86 ILE A C 1
ATOM 669 O O . ILE A 1 86 ? 6.75 -9.344 -0.121 1 98.44 86 ILE A O 1
ATOM 673 N N . PRO A 1 87 ? 7.199 -11.07 1.211 1 97.75 87 PRO A N 1
ATOM 674 C CA . PRO A 1 87 ? 8.625 -10.727 1.169 1 97.75 87 PRO A CA 1
ATOM 675 C C . PRO A 1 87 ? 9.281 -11.094 -0.158 1 97.75 87 PRO A C 1
ATOM 677 O O . PRO A 1 87 ? 8.891 -12.078 -0.791 1 97.75 87 PRO A O 1
ATOM 680 N N . GLU A 1 88 ? 10.25 -10.32 -0.521 1 97.19 88 GLU A N 1
ATOM 681 C CA . GLU A 1 88 ? 11.055 -10.602 -1.707 1 97.19 88 GLU A CA 1
ATOM 682 C C . GLU A 1 88 ? 11.555 -12.039 -1.71 1 97.19 88 GLU A C 1
ATOM 684 O O . GLU A 1 88 ? 11.969 -12.562 -0.672 1 97.19 88 GLU A O 1
ATOM 689 N N . GLY A 1 89 ? 11.461 -12.664 -2.871 1 97.19 89 GLY A N 1
ATOM 690 C CA . GLY A 1 89 ? 11.969 -14.016 -3.039 1 97.19 89 GLY A CA 1
ATOM 691 C C . GLY A 1 89 ? 10.906 -15.086 -2.828 1 97.19 89 GLY A C 1
ATOM 692 O O . GLY A 1 89 ? 11.172 -16.266 -3.025 1 97.19 89 GLY A O 1
ATOM 693 N N . THR A 1 90 ? 9.734 -14.703 -2.461 1 97.94 90 THR A N 1
ATOM 694 C CA . THR A 1 90 ? 8.656 -15.664 -2.201 1 97.94 90 THR A CA 1
ATOM 695 C C . THR A 1 90 ? 8.156 -16.281 -3.504 1 97.94 90 THR A C 1
ATOM 697 O O . THR A 1 90 ? 7.809 -15.562 -4.441 1 97.94 90 THR A O 1
ATOM 700 N N . GLU A 1 91 ? 8.172 -17.562 -3.58 1 98.12 91 GLU A N 1
ATOM 701 C CA . GLU A 1 91 ? 7.457 -18.281 -4.629 1 98.12 91 GLU A CA 1
ATOM 702 C C . GLU A 1 91 ? 5.973 -18.406 -4.301 1 98.12 91 GLU A C 1
ATOM 704 O O . GLU A 1 91 ? 5.609 -18.828 -3.197 1 98.12 91 GLU A O 1
ATOM 709 N N . LEU A 1 92 ? 5.117 -18.062 -5.328 1 98.31 92 LEU A N 1
ATOM 710 C CA . LEU A 1 92 ? 3.701 -18.016 -4.992 1 98.31 92 LEU A CA 1
ATOM 711 C C . LEU A 1 92 ? 2.838 -18.266 -6.223 1 98.31 92 LEU A C 1
ATOM 713 O O . LEU A 1 92 ? 3.357 -18.375 -7.336 1 98.31 92 LEU A O 1
ATOM 717 N N . VAL A 1 93 ? 1.559 -18.484 -5.957 1 97.44 93 VAL A N 1
ATOM 718 C CA . VAL A 1 93 ? 0.518 -18.484 -6.98 1 97.44 93 VAL A CA 1
ATOM 719 C C . VAL A 1 93 ? -0.537 -17.422 -6.629 1 97.44 93 VAL A C 1
ATOM 721 O O . VAL A 1 93 ? -1.163 -17.5 -5.566 1 97.44 93 VAL A O 1
ATOM 724 N N . TYR A 1 94 ? -0.692 -16.422 -7.535 1 97.75 94 TYR A N 1
ATOM 725 C CA . TYR A 1 94 ? -1.788 -15.477 -7.402 1 97.75 94 TYR A CA 1
ATOM 726 C C . TYR A 1 94 ? -3.098 -16.078 -7.898 1 97.75 94 TYR A C 1
ATOM 728 O O . TYR A 1 94 ? -3.117 -16.797 -8.906 1 97.75 94 TYR A O 1
ATOM 736 N N . GLY A 1 95 ? -4.16 -15.727 -7.242 1 97.06 95 GLY A N 1
ATOM 737 C CA . GLY A 1 95 ? -5.465 -16.203 -7.676 1 97.06 95 GLY A CA 1
ATOM 738 C C . GLY A 1 95 ? -6.613 -15.414 -7.086 1 97.06 95 GLY A C 1
ATOM 739 O O . GLY A 1 95 ? -6.41 -14.336 -6.516 1 97.06 95 GLY A O 1
ATOM 740 N N . GLY A 1 96 ? -7.871 -16.016 -7.395 1 97.44 96 GLY A N 1
ATOM 741 C CA . GLY A 1 96 ? -9.07 -15.414 -6.824 1 97.44 96 GLY A CA 1
ATOM 74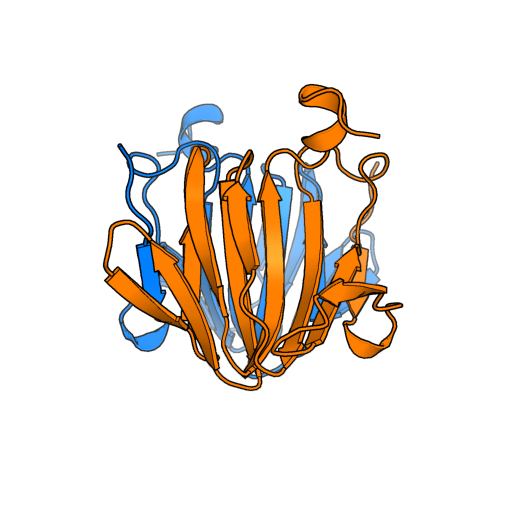2 C C . GLY A 1 96 ? -9.828 -14.547 -7.809 1 97.44 96 GLY A C 1
ATOM 743 O O . GLY A 1 96 ? -9.625 -14.648 -9.023 1 97.44 96 GLY A O 1
ATOM 744 N N . HIS A 1 97 ? -10.859 -13.859 -7.277 1 98.38 97 HIS A N 1
ATOM 745 C CA . HIS A 1 97 ? -11.68 -12.859 -7.941 1 98.38 97 HIS A CA 1
ATOM 746 C C . HIS A 1 97 ? -11.719 -11.555 -7.145 1 98.38 97 HIS A C 1
ATOM 748 O O . HIS A 1 97 ? -12.414 -11.461 -6.137 1 98.38 97 HIS A O 1
ATOM 754 N N . ALA A 1 98 ? -10.867 -10.609 -7.691 1 98.44 98 ALA A N 1
ATOM 755 C CA . ALA A 1 98 ? -10.727 -9.414 -6.871 1 98.44 98 ALA A CA 1
ATOM 756 C C . ALA A 1 98 ? -10.195 -8.242 -7.695 1 98.44 98 ALA A C 1
ATOM 758 O O . ALA A 1 98 ? -9.484 -8.445 -8.68 1 98.44 98 ALA A O 1
ATOM 759 N N . LEU A 1 99 ? -10.594 -7.016 -7.344 1 98.31 99 LEU A N 1
ATOM 760 C CA . LEU A 1 99 ? -9.883 -5.773 -7.625 1 98.31 99 LEU A CA 1
ATOM 761 C C . LEU A 1 99 ? -9.008 -5.371 -6.441 1 98.31 99 LEU A C 1
ATOM 763 O O . LEU A 1 99 ? -9.492 -5.301 -5.305 1 98.31 99 LEU A O 1
ATOM 767 N N . PHE A 1 100 ? -7.703 -5.191 -6.73 1 98.56 100 PHE A N 1
ATOM 768 C CA . PHE A 1 100 ? -6.82 -4.914 -5.602 1 98.56 100 PHE A CA 1
ATOM 769 C C . PHE A 1 100 ? -5.684 -3.992 -6.023 1 98.56 100 PHE A C 1
ATOM 771 O O . PHE A 1 100 ? -5.367 -3.889 -7.211 1 98.56 100 PHE A O 1
ATOM 778 N N . GLY A 1 101 ? -5.184 -3.23 -5.113 1 98.5 101 GLY A N 1
ATOM 779 C CA . GLY A 1 101 ? -3.971 -2.451 -5.301 1 98.5 101 GLY A CA 1
ATOM 780 C C . GLY A 1 101 ? -2.723 -3.168 -4.816 1 98.5 101 GLY A C 1
ATOM 781 O O . GLY A 1 101 ? -2.805 -4.07 -3.982 1 98.5 101 GLY A O 1
ATOM 782 N N . TYR A 1 102 ? -1.623 -2.764 -5.332 1 98.75 102 TYR A N 1
ATOM 783 C CA . TYR A 1 102 ? -0.35 -3.307 -4.871 1 98.75 102 TYR A CA 1
ATOM 784 C C . TYR A 1 102 ? 0.704 -2.211 -4.766 1 98.75 102 TYR A C 1
ATOM 786 O O . TYR A 1 102 ? 0.673 -1.236 -5.52 1 98.75 102 TYR A O 1
ATOM 794 N N . VAL A 1 103 ? 1.596 -2.357 -3.891 1 98.69 103 VAL A N 1
ATOM 795 C CA . VAL A 1 103 ? 2.77 -1.523 -3.656 1 98.69 103 VAL A CA 1
ATOM 796 C C . VAL A 1 103 ? 4.023 -2.393 -3.625 1 98.69 103 VAL A C 1
ATOM 798 O O . VAL A 1 103 ? 4.066 -3.41 -2.928 1 98.69 103 VAL A O 1
ATOM 801 N N . VAL A 1 104 ? 5.047 -1.995 -4.375 1 98.5 104 VAL A N 1
ATOM 802 C CA . VAL A 1 104 ? 6.262 -2.803 -4.383 1 98.5 104 VAL A CA 1
ATOM 803 C C . VAL A 1 104 ? 7.469 -1.921 -4.078 1 98.5 104 VAL A C 1
ATOM 805 O O . VAL A 1 104 ? 7.465 -0.725 -4.375 1 98.5 104 VAL A O 1
ATOM 808 N N . HIS A 1 105 ? 8.43 -2.48 -3.494 1 98.12 105 HIS A N 1
ATOM 809 C CA . HIS A 1 105 ? 9.75 -1.887 -3.303 1 98.12 105 HIS A CA 1
ATOM 810 C C . HIS A 1 105 ? 10.852 -2.842 -3.742 1 98.12 105 HIS A C 1
ATOM 812 O O . HIS A 1 105 ? 10.898 -3.99 -3.295 1 98.12 105 HIS A O 1
ATOM 818 N N . PRO A 1 106 ? 11.844 -2.424 -4.527 1 97.62 106 PRO A N 1
ATOM 819 C CA . PRO A 1 106 ? 11.961 -1.08 -5.102 1 97.62 106 PRO A CA 1
ATOM 820 C C . PRO A 1 106 ? 11.031 -0.873 -6.301 1 97.62 106 PRO A C 1
ATOM 822 O O . PRO A 1 106 ? 10.523 -1.843 -6.863 1 97.62 106 PRO A O 1
ATOM 825 N N . GLY A 1 107 ? 10.82 0.373 -6.59 1 96.69 107 GLY A N 1
ATOM 826 C CA . GLY A 1 107 ? 9.984 0.702 -7.73 1 96.69 107 GLY A CA 1
ATOM 827 C C . GLY A 1 107 ? 10.641 0.388 -9.062 1 96.69 107 GLY A C 1
ATOM 828 O O . GLY A 1 107 ? 9.953 0.155 -10.062 1 96.69 107 GLY A O 1
ATOM 829 N N . ASN A 1 108 ? 11.977 0.382 -9.102 1 96.31 108 ASN A N 1
ATOM 830 C CA . ASN A 1 108 ? 12.703 0.11 -10.336 1 96.31 108 ASN A CA 1
ATOM 831 C C . ASN A 1 108 ? 13.242 -1.319 -10.367 1 96.31 108 ASN A C 1
ATOM 833 O O . ASN A 1 108 ? 14.32 -1.569 -10.898 1 96.31 108 ASN A O 1
ATOM 837 N N . TRP A 1 109 ? 12.547 -2.246 -9.789 1 95.88 109 TRP A N 1
ATOM 838 C CA . TRP A 1 109 ? 13 -3.621 -9.609 1 95.88 109 TRP A CA 1
ATOM 839 C C . TRP A 1 109 ? 13.289 -4.277 -10.953 1 95.88 109 TRP A C 1
ATOM 841 O O . TRP A 1 109 ? 14.211 -5.09 -11.062 1 95.88 109 TRP A O 1
ATOM 851 N N . LYS A 1 110 ? 12.492 -3.982 -12.055 1 95 110 LYS A N 1
ATOM 852 C CA . LYS A 1 110 ? 12.75 -4.586 -13.359 1 95 110 LYS A CA 1
ATOM 853 C C . LYS A 1 110 ? 14.148 -4.23 -13.867 1 95 110 LYS A C 1
ATOM 855 O O . LYS A 1 110 ? 14.891 -5.105 -14.312 1 95 110 LYS A O 1
ATOM 860 N N . GLU A 1 111 ? 14.414 -2.945 -13.789 1 93.56 111 GLU A N 1
ATOM 861 C CA . GLU A 1 111 ? 15.727 -2.467 -14.219 1 93.56 111 GLU A CA 1
ATOM 862 C C . GLU A 1 111 ? 16.844 -3.129 -13.422 1 93.56 111 GLU A C 1
ATOM 864 O O . GLU A 1 111 ? 17.859 -3.547 -13.984 1 93.56 111 GLU A O 1
ATOM 869 N N . LEU A 1 112 ? 16.672 -3.252 -12.109 1 93.56 112 LEU A N 1
ATOM 870 C CA . LEU A 1 112 ? 17.672 -3.805 -11.219 1 93.56 112 LEU A CA 1
ATOM 871 C C . LEU A 1 112 ? 17.922 -5.277 -11.523 1 93.56 112 LEU A C 1
ATOM 873 O O . LEU A 1 112 ? 19.031 -5.785 -11.281 1 93.56 112 LEU A O 1
ATOM 877 N N . HIS A 1 113 ? 16.906 -5.895 -12.07 1 94.12 113 HIS A N 1
ATOM 878 C CA . HIS A 1 113 ? 17.047 -7.316 -12.359 1 94.12 113 HIS A CA 1
ATOM 879 C C . HIS A 1 113 ? 17.25 -7.562 -13.852 1 94.12 113 HIS A C 1
ATOM 881 O O . HIS A 1 113 ? 17.203 -8.703 -14.305 1 94.12 113 HIS A O 1
ATOM 887 N N . GLY A 1 114 ? 17.359 -6.48 -14.609 1 89.5 114 GLY A N 1
ATOM 888 C CA . GLY A 1 114 ? 17.656 -6.574 -16.031 1 89.5 114 GLY A CA 1
ATOM 889 C C . GLY A 1 114 ? 16.453 -7.012 -16.859 1 89.5 114 GLY A C 1
ATOM 890 O O . GLY A 1 114 ? 16.625 -7.664 -17.891 1 89.5 114 GLY A O 1
ATOM 891 N N . ILE A 1 115 ? 15.312 -6.84 -16.406 1 85.56 115 ILE A N 1
ATOM 892 C CA . ILE A 1 115 ? 14.086 -7.184 -17.109 1 85.56 115 ILE A CA 1
ATOM 893 C C . ILE A 1 115 ? 13.594 -5.973 -17.906 1 85.56 115 ILE A C 1
ATOM 895 O O . ILE A 1 115 ? 13.578 -4.852 -17.391 1 85.56 115 ILE A O 1
ATOM 899 N N . GLU A 1 116 ? 13.25 -6.016 -19.25 1 74.12 116 GLU A N 1
ATOM 900 C CA . GLU A 1 116 ? 12.797 -4.941 -20.125 1 74.12 116 GLU A CA 1
ATOM 901 C C . GLU A 1 116 ? 11.312 -4.652 -19.938 1 74.12 116 GLU A C 1
ATOM 903 O O . GLU A 1 116 ? 10.539 -5.559 -19.641 1 74.12 116 GLU A O 1
ATOM 908 N N . MET B 1 1 ? 13.469 -18.203 6.129 1 66.75 1 MET B N 1
ATOM 909 C CA . MET B 1 1 ? 12.891 -17.344 5.094 1 66.75 1 MET B CA 1
ATOM 910 C C . MET B 1 1 ? 11.656 -16.625 5.609 1 66.75 1 MET B C 1
ATOM 912 O O . MET B 1 1 ? 10.875 -17.188 6.375 1 66.75 1 MET B O 1
ATOM 916 N N . LYS B 1 2 ? 11.531 -15.398 5.371 1 84.44 2 LYS B N 1
ATOM 917 C CA . LYS B 1 2 ? 10.367 -14.672 5.871 1 84.44 2 LYS B CA 1
ATOM 918 C C . LYS B 1 2 ? 9.078 -15.195 5.234 1 84.44 2 LYS B C 1
ATOM 920 O O . LYS B 1 2 ? 9.094 -15.664 4.094 1 84.44 2 LYS B O 1
ATOM 925 N N . GLN B 1 3 ? 8.086 -15.266 5.977 1 91.94 3 GLN B N 1
ATOM 926 C CA . GLN B 1 3 ? 6.785 -15.742 5.512 1 91.94 3 GLN B CA 1
ATOM 927 C C . GLN B 1 3 ? 5.832 -14.586 5.242 1 91.94 3 GLN B C 1
ATOM 929 O O . GLN B 1 3 ? 5.969 -13.516 5.84 1 91.94 3 GLN B O 1
ATOM 934 N N . VAL B 1 4 ? 4.848 -14.883 4.352 1 97.19 4 VAL B N 1
ATOM 935 C CA . VAL B 1 4 ? 3.812 -13.898 4.059 1 97.19 4 VAL B CA 1
ATOM 936 C C . VAL B 1 4 ? 3.035 -13.57 5.332 1 97.19 4 VAL B C 1
ATOM 938 O O . VAL B 1 4 ? 2.836 -14.438 6.188 1 97.19 4 VAL B O 1
ATOM 941 N N . LYS B 1 5 ? 2.621 -12.328 5.449 1 96.5 5 LYS B N 1
ATOM 942 C CA . LYS B 1 5 ? 1.868 -11.906 6.629 1 96.5 5 LYS B CA 1
ATOM 943 C C . LYS B 1 5 ? 0.555 -11.242 6.23 1 96.5 5 LYS B C 1
ATOM 945 O O . LYS B 1 5 ? 0.554 -10.242 5.508 1 96.5 5 LYS B O 1
ATOM 950 N N . LEU B 1 6 ? -0.531 -11.797 6.637 1 97.5 6 LEU B N 1
ATOM 951 C CA . LEU B 1 6 ? -1.85 -11.195 6.484 1 97.5 6 LEU B CA 1
ATOM 952 C C . LEU B 1 6 ? -2.191 -10.32 7.684 1 97.5 6 LEU B C 1
ATOM 954 O O . LEU B 1 6 ? -2.064 -10.758 8.828 1 97.5 6 LEU B O 1
ATOM 958 N N . VAL B 1 7 ? -2.629 -9.125 7.383 1 97 7 VAL B N 1
ATOM 959 C CA . VAL B 1 7 ? -3.006 -8.203 8.453 1 97 7 VAL B CA 1
ATOM 960 C C . VAL B 1 7 ? -4.445 -7.738 8.25 1 97 7 VAL B C 1
ATOM 962 O O . VAL B 1 7 ? -4.84 -7.383 7.133 1 97 7 VAL B O 1
ATOM 965 N N . ASP B 1 8 ? -5.215 -7.781 9.336 1 97.44 8 ASP B N 1
ATOM 966 C CA . ASP B 1 8 ? -6.609 -7.352 9.352 1 97.44 8 ASP B CA 1
ATOM 967 C C . ASP B 1 8 ? -6.789 -6.113 10.234 1 97.44 8 ASP B C 1
ATOM 969 O O . ASP B 1 8 ? -6.523 -6.156 11.438 1 97.44 8 ASP B O 1
ATOM 973 N N . SER B 1 9 ? -7.305 -5.059 9.578 1 97.56 9 SER B N 1
ATOM 974 C CA . SER B 1 9 ? -7.473 -3.82 10.328 1 97.56 9 SER B CA 1
ATOM 975 C C . SER B 1 9 ? -8.344 -4.039 11.562 1 97.56 9 SER B C 1
ATOM 977 O O . SER B 1 9 ? -8.172 -3.359 12.578 1 97.56 9 SER B O 1
ATOM 979 N N . LYS B 1 10 ? -9.18 -4.992 11.586 1 96.75 10 LYS B N 1
ATOM 980 C CA . LYS B 1 10 ? -10.148 -5.211 12.656 1 96.75 10 LYS B CA 1
ATOM 981 C C . LYS B 1 10 ? -9.484 -5.859 13.875 1 96.75 10 LYS B C 1
ATOM 983 O O . LYS B 1 10 ? -10.062 -5.883 14.961 1 96.75 10 LYS B O 1
ATOM 988 N N . THR B 1 11 ? -8.32 -6.383 13.672 1 96.5 11 THR B N 1
ATOM 989 C CA . THR B 1 11 ? -7.684 -7.113 14.758 1 96.5 11 THR B CA 1
ATOM 990 C C . THR B 1 11 ? -6.566 -6.285 15.383 1 96.5 11 THR B C 1
ATOM 992 O O . THR B 1 11 ? -5.879 -6.75 16.297 1 96.5 11 THR B O 1
ATOM 995 N N . LEU B 1 12 ? -6.332 -5.086 14.875 1 96.44 12 LEU B N 1
ATOM 996 C CA . LEU B 1 12 ? -5.227 -4.27 15.359 1 96.44 12 LEU B CA 1
ATOM 997 C C . LEU B 1 12 ? -5.672 -3.377 16.516 1 96.44 12 LEU B C 1
ATOM 999 O O . LEU B 1 12 ? -6.844 -3 16.594 1 96.44 12 LEU B O 1
ATOM 1003 N N . ASP B 1 13 ? -4.688 -3.072 17.312 1 95 13 ASP B N 1
ATOM 1004 C CA . ASP B 1 13 ? -4.891 -2.096 18.375 1 95 13 ASP B CA 1
ATOM 1005 C C . ASP B 1 13 ? -4.527 -0.689 17.906 1 95 13 ASP B C 1
ATOM 1007 O O . ASP B 1 13 ? -3.354 -0.39 17.672 1 95 13 ASP B O 1
ATOM 1011 N N . PHE B 1 14 ? -5.59 0.133 17.812 1 96.12 14 PHE B N 1
ATOM 1012 C CA . PHE B 1 14 ? -5.387 1.51 17.375 1 96.12 14 PHE B CA 1
ATOM 1013 C C . PHE B 1 14 ? -5.031 2.404 18.562 1 96.12 14 PHE B C 1
ATOM 1015 O O . PHE B 1 14 ? -5.703 2.367 19.594 1 96.12 14 PHE B O 1
ATOM 1022 N N . ASN B 1 15 ? -3.949 3.176 18.375 1 94.69 15 ASN B N 1
ATOM 1023 C CA . ASN B 1 15 ? -3.531 4.152 19.375 1 94.69 15 ASN B CA 1
ATOM 1024 C C . ASN B 1 15 ? -3.9 5.574 18.953 1 94.69 15 ASN B C 1
ATOM 1026 O O . ASN B 1 15 ? -3.863 5.906 17.766 1 94.69 15 ASN B O 1
ATOM 1030 N N . VAL B 1 16 ? -4.098 6.402 19.922 1 91.56 16 VAL B N 1
ATOM 1031 C CA . VAL B 1 16 ? -4.492 7.781 19.656 1 91.56 16 VAL B CA 1
ATOM 1032 C C . VAL B 1 16 ? -3.289 8.578 19.156 1 91.56 16 VAL B C 1
ATOM 1034 O O . VAL B 1 16 ? -2.186 8.445 19.703 1 91.56 16 VAL B O 1
ATOM 1037 N N . ARG B 1 17 ? -3.406 9.375 18.125 1 83.81 17 ARG B N 1
ATOM 1038 C CA . ARG B 1 17 ? -2.383 10.266 17.594 1 83.81 17 ARG B CA 1
ATOM 1039 C C . ARG B 1 17 ? -2.812 11.727 17.719 1 83.81 17 ARG B C 1
ATOM 1041 O O . ARG B 1 17 ? -1.972 12.625 17.828 1 83.81 17 ARG B O 1
ATOM 1048 N N . GLY B 1 18 ? -4.172 11.922 17.547 1 76.25 18 GLY B N 1
ATOM 1049 C CA . GLY B 1 18 ? -4.688 13.281 17.641 1 76.25 18 GLY B CA 1
ATOM 1050 C C . GLY B 1 18 ? -6.027 13.359 18.344 1 76.25 18 GLY B C 1
ATOM 1051 O O . GLY B 1 18 ? -6.809 12.406 18.328 1 76.25 18 GLY B O 1
ATOM 1052 N N . ASP B 1 19 ? -6.254 14.547 19.031 1 72.81 19 ASP B N 1
ATOM 1053 C CA . ASP B 1 19 ? -7.504 14.672 19.781 1 72.81 19 ASP B CA 1
ATOM 1054 C C . ASP B 1 19 ? -8.195 16 19.469 1 72.81 19 ASP B C 1
ATOM 1056 O O . ASP B 1 19 ? -9.422 16.094 19.531 1 72.81 19 ASP B O 1
ATOM 1060 N N . THR B 1 20 ? -7.535 16.938 19.312 1 80.62 20 THR B N 1
ATOM 1061 C CA . THR B 1 20 ? -8.156 18.234 19.031 1 80.62 20 THR B CA 1
ATOM 1062 C C . THR B 1 20 ? -7.629 18.812 17.719 1 80.62 20 THR B C 1
ATOM 1064 O O . THR B 1 20 ? -6.422 18.984 17.547 1 80.62 20 THR B O 1
ATOM 1067 N N . PRO B 1 21 ? -8.672 19.125 16.875 1 83.19 21 PRO B N 1
ATOM 1068 C CA . PRO B 1 21 ? -10.125 19.266 16.828 1 83.19 21 PRO B CA 1
ATOM 1069 C C . PRO B 1 21 ? -10.852 17.938 16.625 1 83.19 21 PRO B C 1
ATOM 1071 O O . PRO B 1 21 ? -12.062 17.859 16.812 1 83.19 21 PRO B O 1
ATOM 1074 N N . GLY B 1 22 ? -10.195 16.922 16.234 1 92 22 GLY B N 1
ATOM 1075 C CA . GLY B 1 22 ? -10.719 15.586 16 1 92 22 GLY B CA 1
ATOM 1076 C C . GLY B 1 22 ? -9.773 14.484 16.453 1 92 22 GLY B C 1
ATOM 1077 O O . GLY B 1 22 ? -8.656 14.766 16.891 1 92 22 GLY B O 1
ATOM 1078 N N . MET B 1 23 ? -10.406 13.32 16.312 1 95.69 23 MET B N 1
ATOM 1079 C CA . MET B 1 23 ? -9.602 12.188 16.766 1 95.69 23 MET B CA 1
ATOM 1080 C C . MET B 1 23 ? -8.906 11.523 15.578 1 95.69 23 MET B C 1
ATOM 1082 O O . MET B 1 23 ? -9.406 11.562 14.453 1 95.69 23 MET B O 1
ATOM 1086 N N . ALA B 1 24 ? -7.77 11.102 15.859 1 97.06 24 ALA B N 1
ATOM 1087 C CA . ALA B 1 24 ? -7.023 10.25 14.938 1 97.06 24 ALA B CA 1
ATOM 1088 C C . ALA B 1 24 ? -6.391 9.07 15.672 1 97.06 24 ALA B C 1
ATOM 1090 O O . ALA B 1 24 ? -5.938 9.211 16.812 1 97.06 24 ALA B O 1
ATOM 1091 N N . TYR B 1 25 ? -6.406 7.957 14.977 1 97.5 25 TYR B N 1
ATOM 1092 C CA . TYR B 1 25 ? -5.852 6.727 15.523 1 97.5 25 TYR B CA 1
ATOM 1093 C C . TYR B 1 25 ? -4.941 6.039 14.508 1 97.5 25 TYR B C 1
ATOM 1095 O O . TYR B 1 25 ? -5.207 6.07 13.305 1 97.5 25 TYR B O 1
ATOM 1103 N N . VAL B 1 26 ? -3.875 5.418 15.031 1 97.38 26 VAL B N 1
ATOM 1104 C CA . VAL B 1 26 ? -2.947 4.719 14.156 1 97.38 26 VAL B CA 1
ATOM 1105 C C . VAL B 1 26 ? -2.602 3.354 14.742 1 97.38 26 VAL B C 1
ATOM 1107 O O . VAL B 1 26 ? -2.48 3.211 15.961 1 97.38 26 VAL B O 1
ATOM 1110 N N . ALA B 1 27 ? -2.535 2.361 13.945 1 97.69 27 ALA B N 1
ATOM 1111 C CA . ALA B 1 27 ? -2.1 1.018 14.32 1 97.69 27 ALA B CA 1
ATOM 1112 C C . ALA B 1 27 ? -1.005 0.514 13.383 1 97.69 27 ALA B C 1
ATOM 1114 O O . ALA B 1 27 ? -1.212 0.415 12.172 1 97.69 27 ALA B O 1
ATOM 1115 N N . ARG B 1 28 ? 0.118 0.182 13.945 1 96.25 28 ARG B N 1
ATOM 1116 C CA . ARG B 1 28 ? 1.202 -0.424 13.18 1 96.25 28 ARG B CA 1
ATOM 1117 C C . ARG B 1 28 ? 1.001 -1.93 13.047 1 96.25 28 ARG B C 1
ATOM 1119 O O . ARG B 1 28 ? 0.609 -2.598 14 1 96.25 28 ARG B O 1
ATOM 1126 N N . ALA B 1 29 ? 1.231 -2.367 11.898 1 96.75 29 ALA B N 1
ATOM 1127 C CA . ALA B 1 29 ? 0.935 -3.779 11.664 1 96.75 29 ALA B CA 1
ATOM 1128 C C . ALA B 1 29 ? 2.217 -4.602 11.562 1 96.75 29 ALA B C 1
ATOM 1130 O O . ALA B 1 29 ? 2.236 -5.777 11.93 1 96.75 29 ALA B O 1
ATOM 1131 N N . LEU B 1 30 ? 3.295 -4.082 10.938 1 95.38 30 LEU B N 1
ATOM 1132 C CA . LEU B 1 30 ? 4.578 -4.762 10.812 1 95.38 30 LEU B CA 1
ATOM 1133 C C . LEU B 1 30 ? 5.664 -4.035 11.602 1 95.38 30 LEU B C 1
ATOM 1135 O O . LEU B 1 30 ? 5.82 -2.818 11.469 1 95.38 30 LEU B O 1
ATOM 1139 N N . SER B 1 31 ? 6.391 -4.793 12.367 1 92.31 31 SER B N 1
ATOM 1140 C CA . SER B 1 31 ? 7.547 -4.199 13.039 1 92.31 31 SER B CA 1
ATOM 1141 C C . SER B 1 31 ? 8.75 -4.129 12.102 1 92.31 31 SER B C 1
ATOM 1143 O O . SER B 1 31 ? 8.852 -4.906 11.156 1 92.31 31 SER B O 1
ATOM 1145 N N . PRO B 1 32 ? 9.602 -3.244 12.398 1 93.38 32 PRO B N 1
ATOM 1146 C CA . PRO B 1 32 ? 10.805 -3.152 11.57 1 93.38 32 PRO B CA 1
ATOM 1147 C C . PRO B 1 32 ? 11.648 -4.422 11.609 1 93.38 32 PRO B C 1
ATOM 1149 O O . PRO B 1 32 ? 12.461 -4.656 10.711 1 93.38 32 PRO B O 1
ATOM 1152 N N . GLU B 1 33 ? 11.5 -5.203 12.641 1 92.62 33 GLU B N 1
ATOM 1153 C CA . GLU B 1 33 ? 12.219 -6.473 12.727 1 92.62 33 GLU B CA 1
ATOM 1154 C C . GLU B 1 33 ? 11.734 -7.453 11.664 1 92.62 33 GLU B C 1
ATOM 1156 O O . GLU B 1 33 ? 12.516 -8.258 11.148 1 92.62 33 GLU B O 1
ATOM 1161 N N . ILE B 1 34 ? 10.484 -7.293 11.375 1 94.12 34 ILE B N 1
ATOM 1162 C CA . ILE B 1 34 ? 9.922 -8.164 10.344 1 94.12 34 ILE B CA 1
ATOM 1163 C C . ILE B 1 34 ? 10.328 -7.664 8.961 1 94.12 34 ILE B C 1
ATOM 1165 O O . ILE B 1 34 ? 10.812 -8.438 8.133 1 94.12 34 ILE B O 1
ATOM 1169 N N . SER B 1 35 ? 10.188 -6.391 8.727 1 95.5 35 SER B N 1
ATOM 1170 C CA . SER B 1 35 ? 10.609 -5.809 7.457 1 95.5 35 SER B CA 1
ATOM 1171 C C . SER B 1 35 ? 11.203 -4.418 7.656 1 95.5 35 SER B C 1
ATOM 1173 O O . SER B 1 35 ? 10.469 -3.459 7.914 1 95.5 35 SER B O 1
ATOM 1175 N N . PRO B 1 36 ? 12.484 -4.289 7.512 1 94.19 36 PRO B N 1
ATOM 1176 C CA . PRO B 1 36 ? 13.078 -2.949 7.535 1 94.19 36 PRO B CA 1
ATOM 1177 C C . PRO B 1 36 ? 12.836 -2.172 6.242 1 94.19 36 PRO B C 1
ATOM 1179 O O . PRO B 1 36 ? 13.055 -0.958 6.199 1 94.19 36 PRO B O 1
ATOM 1182 N N . ASN B 1 37 ? 12.398 -2.766 5.176 1 96.38 37 ASN B N 1
ATOM 1183 C CA . ASN B 1 37 ? 12.219 -2.145 3.865 1 96.38 37 ASN B CA 1
ATOM 1184 C C . ASN B 1 37 ? 10.867 -1.456 3.75 1 96.38 37 ASN B C 1
ATOM 1186 O O . ASN B 1 37 ? 10.75 -0.404 3.119 1 96.38 37 ASN B O 1
ATOM 1190 N N . ILE B 1 38 ? 9.922 -2.15 4.367 1 97.44 38 ILE B N 1
ATOM 1191 C CA . ILE B 1 38 ? 8.555 -1.672 4.215 1 97.44 38 ILE B CA 1
ATOM 1192 C C . ILE B 1 38 ? 7.859 -1.655 5.578 1 97.44 38 ILE B C 1
ATOM 1194 O O . ILE B 1 38 ? 7.984 -2.604 6.355 1 97.44 38 ILE B O 1
ATOM 1198 N N . GLY B 1 39 ? 7.246 -0.571 5.902 1 97.38 39 GLY B N 1
ATOM 1199 C CA . GLY B 1 39 ? 6.301 -0.507 7.004 1 97.38 39 GLY B CA 1
ATOM 1200 C C . GLY B 1 39 ? 4.855 -0.468 6.547 1 97.38 39 GLY B C 1
ATOM 1201 O O . GLY B 1 39 ? 4.543 0.114 5.504 1 97.38 39 GLY B O 1
ATOM 1202 N N . VAL B 1 40 ? 3.928 -1.076 7.332 1 98.06 40 VAL B N 1
ATOM 1203 C CA . VAL B 1 40 ? 2.51 -1.051 6.992 1 98.06 40 VAL B CA 1
ATOM 1204 C C . VAL B 1 40 ? 1.682 -0.818 8.258 1 98.06 40 VAL B C 1
ATOM 1206 O O . VAL B 1 40 ? 2.092 -1.2 9.352 1 98.06 40 VAL B O 1
ATOM 1209 N N . GLY B 1 41 ? 0.58 -0.238 8.078 1 98.19 41 GLY B N 1
ATOM 1210 C CA . GLY B 1 41 ? -0.381 -0.047 9.156 1 98.19 41 GLY B CA 1
ATOM 1211 C C . GLY B 1 41 ? -1.716 0.489 8.672 1 98.19 41 GLY B C 1
ATOM 1212 O O . GLY B 1 41 ? -1.965 0.56 7.465 1 98.19 41 GLY B O 1
ATOM 1213 N N . PHE B 1 42 ? -2.588 0.724 9.609 1 98.62 42 PHE B N 1
ATOM 1214 C CA . PHE B 1 42 ? -3.896 1.314 9.359 1 98.62 42 PHE B CA 1
ATOM 1215 C C . PHE B 1 42 ? -4.113 2.541 10.234 1 98.62 42 PHE B C 1
ATOM 1217 O O . PHE B 1 42 ? -3.459 2.697 11.266 1 98.62 42 PHE B O 1
ATOM 1224 N N . ALA B 1 43 ? -4.977 3.365 9.781 1 98.38 43 ALA B N 1
ATOM 1225 C CA . ALA B 1 43 ? -5.324 4.562 10.539 1 98.38 43 ALA B CA 1
ATOM 1226 C C . ALA B 1 43 ? -6.801 4.91 10.367 1 98.38 43 ALA B C 1
ATOM 1228 O O . ALA B 1 43 ? -7.43 4.512 9.391 1 98.38 43 ALA B O 1
ATOM 1229 N N . LYS B 1 44 ? -7.312 5.594 11.391 1 97.31 44 LYS B N 1
ATOM 1230 C CA . LYS B 1 44 ? -8.672 6.133 11.391 1 97.31 44 LYS B CA 1
ATOM 1231 C C . LYS B 1 44 ? -8.672 7.613 11.758 1 97.31 44 LYS B C 1
ATOM 1233 O O . LYS B 1 44 ? -8.148 8 12.805 1 97.31 44 LYS B O 1
ATOM 1238 N N . TRP B 1 45 ? -9.141 8.391 10.859 1 97.38 45 TRP B N 1
ATOM 1239 C CA . TRP B 1 45 ? -9.297 9.82 11.086 1 97.38 45 TRP B CA 1
ATOM 1240 C C . TRP B 1 45 ? -10.766 10.188 11.281 1 97.38 45 TRP B C 1
ATOM 1242 O O . TRP B 1 45 ? -11.609 9.844 10.453 1 97.38 45 TRP B O 1
ATOM 1252 N N . GLU B 1 46 ? -11.023 10.836 12.328 1 97.06 46 GLU B N 1
ATOM 1253 C CA . GLU B 1 46 ? -12.367 11.312 12.656 1 97.06 46 GLU B CA 1
ATOM 1254 C C . GLU B 1 46 ? -12.383 12.828 12.82 1 97.06 46 GLU B C 1
ATOM 1256 O O . GLU B 1 46 ? -12.828 13.344 13.852 1 97.06 46 GLU B O 1
ATOM 1261 N N . GLY B 1 47 ? -11.898 13.477 11.781 1 96.12 47 GLY B N 1
ATOM 1262 C CA . GLY B 1 47 ? -11.977 14.93 11.734 1 96.12 47 GLY B CA 1
ATOM 1263 C C . GLY B 1 47 ? -10.734 15.609 12.273 1 96.12 47 GLY B C 1
ATOM 1264 O O . GLY B 1 47 ? -10.695 16.844 12.398 1 96.12 47 GLY B O 1
ATOM 1265 N N . ALA B 1 48 ? -9.711 14.891 12.641 1 95.19 48 ALA B N 1
ATOM 1266 C CA . ALA B 1 48 ? -8.453 15.477 13.102 1 95.19 48 ALA B CA 1
ATOM 1267 C C . ALA B 1 48 ? -7.715 16.172 11.961 1 95.19 48 ALA B C 1
ATOM 1269 O O . ALA B 1 48 ? -7.914 15.828 10.789 1 95.19 48 ALA B O 1
ATOM 1270 N N . GLU B 1 49 ? -7.004 17.141 12.305 1 95 49 GLU B N 1
ATOM 1271 C CA . GLU B 1 49 ? -6.008 17.75 11.422 1 95 49 GLU B CA 1
ATOM 1272 C C . GLU B 1 49 ? -4.609 17.656 12.023 1 95 49 GLU B C 1
ATOM 1274 O O . GLU B 1 49 ? -4.34 18.234 13.086 1 95 49 GLU B O 1
ATOM 1279 N N . VAL B 1 50 ? -3.758 16.969 11.352 1 94.81 50 VAL B N 1
ATOM 1280 C CA . VAL B 1 50 ? -2.418 16.734 11.883 1 94.81 50 VAL B CA 1
ATOM 1281 C C . VAL B 1 50 ? -1.373 17.203 10.867 1 94.81 50 VAL B C 1
ATOM 1283 O O . VAL B 1 50 ? -1.305 16.672 9.75 1 94.81 50 VAL B O 1
ATOM 1286 N N . ALA B 1 51 ? -0.584 18.156 11.234 1 94.88 51 ALA B N 1
ATOM 1287 C CA . ALA B 1 51 ? 0.533 18.625 10.406 1 94.88 51 ALA B CA 1
ATOM 1288 C C . ALA B 1 51 ? 1.76 17.734 10.609 1 94.88 51 ALA B C 1
ATOM 1290 O O . ALA B 1 51 ? 2.049 17.297 11.727 1 94.88 51 ALA B O 1
ATOM 1291 N N . TRP B 1 52 ? 2.463 17.469 9.453 1 95.44 52 TRP B N 1
ATOM 1292 C CA . TRP B 1 52 ? 3.619 16.578 9.516 1 95.44 52 TRP B CA 1
ATOM 1293 C C . TRP B 1 52 ? 4.504 16.75 8.281 1 95.44 52 TRP B C 1
ATOM 1295 O O . TRP B 1 52 ? 4.062 17.281 7.262 1 95.44 52 TRP B O 1
ATOM 1305 N N . THR B 1 53 ? 5.754 16.5 8.445 1 97.5 53 THR B N 1
ATOM 1306 C CA . THR B 1 53 ? 6.66 16.266 7.324 1 97.5 53 THR B CA 1
ATOM 1307 C C . THR B 1 53 ? 7.082 14.797 7.262 1 97.5 53 THR B C 1
ATOM 1309 O O . THR B 1 53 ? 7.758 14.297 8.164 1 97.5 53 THR B O 1
ATOM 1312 N N . VAL B 1 54 ? 6.691 14.203 6.195 1 97.81 54 VAL B N 1
ATOM 1313 C CA . VAL B 1 54 ? 6.992 12.773 6.129 1 97.81 54 VAL B CA 1
ATOM 1314 C C . VAL B 1 54 ? 8.484 12.57 5.895 1 97.81 54 VAL B C 1
ATOM 1316 O O . VAL B 1 54 ? 9.094 13.273 5.078 1 97.81 54 VAL B O 1
ATOM 1319 N N . LEU B 1 55 ? 9.062 11.57 6.461 1 97.56 55 LEU B N 1
ATOM 1320 C CA . LEU B 1 55 ? 10.477 11.227 6.375 1 97.56 55 LEU B CA 1
ATOM 1321 C C . LEU B 1 55 ? 10.68 9.938 5.594 1 97.56 55 LEU B C 1
ATOM 1323 O O . LEU B 1 55 ? 11.734 9.312 5.676 1 97.56 55 LEU B O 1
ATOM 1327 N N . TYR B 1 56 ? 9.742 9.5 4.93 1 97.69 56 TYR B N 1
ATOM 1328 C CA . TYR B 1 56 ? 9.609 8.266 4.16 1 97.69 56 TYR B CA 1
ATOM 1329 C C . TYR B 1 56 ? 8.727 8.484 2.934 1 97.69 56 TYR B C 1
ATOM 1331 O O . TYR B 1 56 ? 7.977 9.461 2.867 1 97.69 56 TYR B O 1
ATOM 1339 N N . ASP B 1 57 ? 8.914 7.652 1.94 1 98.06 57 ASP B N 1
ATOM 1340 C CA . ASP B 1 57 ? 7.852 7.551 0.941 1 98.06 57 ASP B CA 1
ATOM 1341 C C . ASP B 1 57 ? 6.613 6.875 1.521 1 98.06 57 ASP B C 1
ATOM 1343 O O . ASP B 1 57 ? 6.723 5.887 2.254 1 98.06 57 ASP B O 1
ATOM 1347 N N . GLU B 1 58 ? 5.465 7.391 1.158 1 98.62 58 GLU B N 1
ATOM 1348 C CA . GLU B 1 58 ? 4.242 6.84 1.733 1 98.62 58 GLU B CA 1
ATOM 1349 C C . GLU B 1 58 ? 3.178 6.621 0.662 1 98.62 58 GLU B C 1
ATOM 1351 O O . GLU B 1 58 ? 3.023 7.441 -0.244 1 98.62 58 GLU B O 1
ATOM 1356 N N . VAL B 1 59 ? 2.502 5.527 0.715 1 98.75 59 VAL B N 1
ATOM 1357 C CA . VAL B 1 59 ? 1.287 5.266 -0.051 1 98.75 59 VAL B CA 1
ATOM 1358 C C . VAL B 1 59 ? 0.104 5.094 0.899 1 98.75 59 VAL B C 1
ATOM 1360 O O . VAL B 1 59 ? 0.199 4.375 1.897 1 98.75 59 VAL B O 1
ATOM 1363 N N . VAL B 1 60 ? -0.988 5.754 0.607 1 98.75 60 VAL B N 1
ATOM 1364 C CA . VAL B 1 60 ? -2.23 5.648 1.364 1 98.75 60 VAL B CA 1
ATOM 1365 C C . VAL B 1 60 ? -3.326 5.059 0.481 1 98.75 60 VAL B C 1
ATOM 1367 O O . VAL B 1 60 ? -3.455 5.426 -0.689 1 98.75 60 VAL B O 1
ATOM 1370 N N . PHE B 1 61 ? -4.121 4.168 1.002 1 98.19 61 PHE B N 1
ATOM 1371 C CA . PHE B 1 61 ? -5.32 3.674 0.333 1 98.19 61 PHE B CA 1
ATOM 1372 C C . PHE B 1 61 ? -6.512 3.678 1.284 1 98.19 61 PHE B C 1
ATOM 1374 O O . PHE B 1 61 ? -6.402 3.221 2.424 1 98.19 61 PHE B O 1
ATOM 1381 N N . VAL B 1 62 ? -7.625 4.078 0.8 1 98.44 62 VAL B N 1
ATOM 1382 C CA . VAL B 1 62 ? -8.781 4.285 1.668 1 98.44 62 VAL B CA 1
ATOM 1383 C C . VAL B 1 62 ? -9.695 3.064 1.607 1 98.44 62 VAL B C 1
ATOM 1385 O O . VAL B 1 62 ? -9.969 2.539 0.525 1 98.44 62 VAL B O 1
ATOM 1388 N N . ILE B 1 63 ? -10.078 2.633 2.73 1 97.56 63 ILE B N 1
ATOM 1389 C CA . ILE B 1 63 ? -11 1.512 2.867 1 97.56 63 ILE B CA 1
ATOM 1390 C C . ILE B 1 63 ? -12.43 2.031 2.992 1 97.56 63 ILE B C 1
ATOM 1392 O O . ILE B 1 63 ? -13.336 1.566 2.289 1 97.56 63 ILE B O 1
ATOM 1396 N N . GLU B 1 64 ? -12.609 2.984 3.881 1 97.62 64 GLU B N 1
ATOM 1397 C CA . GLU B 1 64 ? -13.898 3.623 4.113 1 97.62 64 GLU B CA 1
ATOM 1398 C C . GLU B 1 64 ? -13.75 5.133 4.277 1 97.62 64 GLU B C 1
ATOM 1400 O O . GLU B 1 64 ? -12.789 5.602 4.895 1 97.62 64 GLU B O 1
ATOM 1405 N N . GLY B 1 65 ? -14.766 5.867 3.75 1 98.12 65 GLY B N 1
ATOM 1406 C CA . GLY B 1 65 ? -14.797 7.305 3.951 1 98.12 65 GLY B CA 1
ATOM 1407 C C . GLY B 1 65 ? -13.945 8.07 2.957 1 98.12 65 GLY B C 1
ATOM 1408 O O . GLY B 1 65 ? -13.797 7.648 1.807 1 98.12 65 GLY B O 1
ATOM 1409 N N . CYS B 1 66 ? -13.547 9.258 3.398 1 98.69 66 CYS B N 1
ATOM 1410 C CA . CYS B 1 66 ? -12.75 10.156 2.572 1 98.69 66 CYS B CA 1
ATOM 1411 C C . CYS B 1 66 ? -11.578 10.727 3.361 1 98.69 66 CYS B C 1
ATOM 1413 O O . CYS B 1 66 ? -11.773 11.43 4.352 1 98.69 66 CYS B O 1
ATOM 1415 N N . PHE B 1 67 ? -10.375 10.289 2.973 1 98.62 67 PHE B N 1
ATOM 1416 C CA . PHE B 1 67 ? -9.141 10.844 3.523 1 98.62 67 PHE B CA 1
ATOM 1417 C C . PHE B 1 67 ? -8.766 12.141 2.809 1 98.62 67 PHE B C 1
ATOM 1419 O O . PHE B 1 67 ? -8.93 12.25 1.592 1 98.62 67 PHE B O 1
ATOM 1426 N N . GLU B 1 68 ? -8.336 13.062 3.557 1 98.69 68 GLU B N 1
ATOM 1427 C CA . GLU B 1 68 ? -7.914 14.344 2.99 1 98.69 68 GLU B CA 1
ATOM 1428 C C . GLU B 1 68 ? -6.441 14.617 3.285 1 98.69 68 GLU B C 1
ATOM 1430 O O . GLU B 1 68 ? -5.965 14.352 4.391 1 98.69 68 GLU B O 1
ATOM 1435 N N . LEU B 1 69 ? -5.715 15.141 2.281 1 98.69 69 LEU B N 1
ATOM 1436 C CA . LEU B 1 69 ? -4.324 15.547 2.451 1 98.69 69 LEU B CA 1
ATOM 1437 C C . LEU B 1 69 ? -4.055 16.875 1.759 1 98.69 6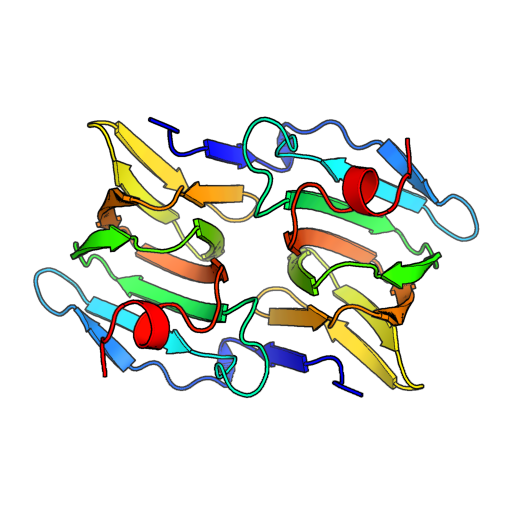9 LEU B C 1
ATOM 1439 O O . LEU B 1 69 ? -4.305 17.016 0.559 1 98.69 69 LEU B O 1
ATOM 1443 N N . THR B 1 70 ? -3.604 17.812 2.533 1 98.44 70 THR B N 1
AT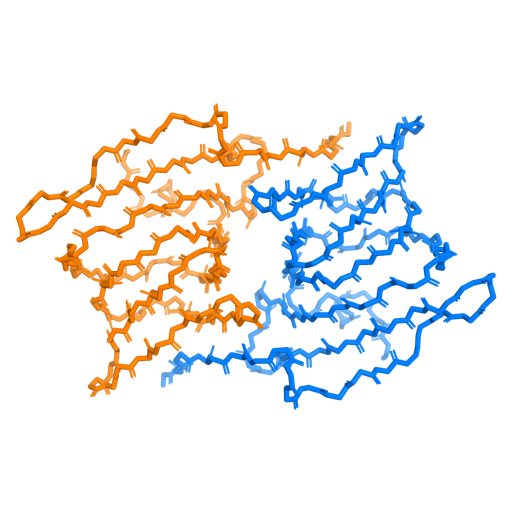OM 1444 C CA . THR B 1 70 ? -3.221 19.094 1.967 1 98.44 70 THR B CA 1
ATOM 1445 C C . THR B 1 70 ? -1.701 19.219 1.891 1 98.44 70 THR B C 1
ATOM 1447 O O . THR B 1 70 ? -1.007 19.031 2.893 1 98.44 70 THR B O 1
ATOM 1450 N N . ALA B 1 71 ? -1.264 19.406 0.711 1 97.69 71 ALA B N 1
ATOM 1451 C CA . ALA B 1 71 ? 0.153 19.656 0.458 1 97.69 71 ALA B CA 1
ATOM 1452 C C . ALA B 1 71 ? 0.337 20.672 -0.672 1 97.69 71 ALA B C 1
ATOM 1454 O O . ALA B 1 71 ? -0.43 20.672 -1.638 1 97.69 71 ALA B O 1
ATOM 1455 N N . ASN B 1 72 ? 1.38 21.484 -0.523 1 94.19 72 ASN B N 1
ATOM 1456 C CA . ASN B 1 72 ? 1.702 22.469 -1.548 1 94.19 72 ASN B CA 1
ATOM 1457 C C . ASN B 1 72 ? 0.486 23.312 -1.912 1 94.19 72 ASN B C 1
ATOM 1459 O O . ASN B 1 72 ? 0.225 23.562 -3.092 1 94.19 72 ASN B O 1
ATOM 1463 N N . GLY B 1 73 ? -0.304 23.531 -0.949 1 93.62 73 GLY B N 1
ATOM 1464 C CA . GLY B 1 73 ? -1.442 24.422 -1.122 1 93.62 73 GLY B CA 1
ATOM 1465 C C . GLY B 1 73 ? -2.631 23.75 -1.779 1 93.62 73 GLY B C 1
ATOM 1466 O O . GLY B 1 73 ? -3.637 24.391 -2.074 1 93.62 73 GLY B O 1
ATOM 1467 N N . GLU B 1 74 ? -2.592 22.547 -2.059 1 96.75 74 GLU B N 1
ATOM 1468 C CA . GLU B 1 74 ? -3.672 21.797 -2.686 1 96.75 74 GLU B CA 1
ATOM 1469 C C . GLU B 1 74 ? -4.168 20.672 -1.771 1 96.75 74 GLU B C 1
ATOM 1471 O O . GLU B 1 74 ? -3.369 19.984 -1.128 1 96.75 74 GLU B O 1
ATOM 1476 N N . THR B 1 75 ? -5.484 20.531 -1.739 1 98.25 75 THR B N 1
ATOM 1477 C CA . THR B 1 75 ? -6.078 19.453 -0.97 1 98.25 75 THR B CA 1
ATOM 1478 C C . THR B 1 75 ? -6.5 18.312 -1.889 1 98.25 75 THR B C 1
ATOM 1480 O O . THR B 1 75 ? -7.211 18.516 -2.871 1 98.25 75 THR B O 1
ATOM 1483 N N . HIS B 1 76 ? -6.09 17.156 -1.561 1 98.5 76 HIS B N 1
ATOM 1484 C CA . HIS B 1 76 ? -6.469 15.93 -2.264 1 98.5 76 HIS B CA 1
ATOM 1485 C C . HIS B 1 76 ? -7.484 15.125 -1.46 1 98.5 76 HIS B C 1
ATOM 1487 O O . HIS B 1 76 ? -7.32 14.938 -0.251 1 98.5 76 HIS B O 1
ATOM 1493 N N . PHE B 1 77 ? -8.547 14.688 -2.127 1 98.69 77 PHE B N 1
ATOM 1494 C CA . PHE B 1 77 ? -9.562 13.82 -1.536 1 98.69 77 PHE B CA 1
ATOM 1495 C C . PHE B 1 77 ? -9.406 12.391 -2.041 1 98.69 77 PHE B C 1
ATOM 1497 O O . PHE B 1 77 ? -9.508 12.141 -3.244 1 98.69 77 PHE B O 1
ATOM 1504 N N . VAL B 1 78 ? -9.141 11.539 -1.118 1 98.56 78 VAL B N 1
ATOM 1505 C CA . VAL B 1 78 ? -8.867 10.148 -1.468 1 98.56 78 VAL B CA 1
ATOM 1506 C C . VAL B 1 78 ? -10.008 9.258 -0.993 1 98.56 78 VAL B C 1
ATOM 1508 O O . VAL B 1 78 ? -10.359 9.266 0.189 1 98.56 78 VAL B O 1
ATOM 1511 N N . ARG B 1 79 ? -10.609 8.469 -1.88 1 98.31 79 ARG B N 1
ATOM 1512 C CA . ARG B 1 79 ? -11.758 7.617 -1.614 1 98.31 79 ARG B CA 1
ATOM 1513 C C . ARG B 1 79 ? -11.453 6.164 -1.954 1 98.31 79 ARG B C 1
ATOM 1515 O O . ARG B 1 79 ? -10.438 5.867 -2.578 1 98.31 79 ARG B O 1
ATOM 1522 N N . PRO B 1 80 ? -12.352 5.219 -1.465 1 97.31 80 PRO B N 1
ATOM 1523 C CA . PRO B 1 80 ? -12.102 3.818 -1.815 1 97.31 80 PRO B CA 1
ATOM 1524 C C . PRO B 1 80 ? -11.906 3.611 -3.316 1 97.31 80 PRO B C 1
ATOM 1526 O O . PRO B 1 80 ? -12.633 4.195 -4.125 1 97.31 80 PRO B O 1
ATOM 1529 N N . GLY B 1 81 ? -10.891 2.84 -3.67 1 96.88 81 GLY B N 1
ATOM 1530 C CA . GLY B 1 81 ? -10.562 2.617 -5.07 1 96.88 81 GLY B CA 1
ATOM 1531 C C . GLY B 1 81 ? -9.438 3.5 -5.57 1 96.88 81 GLY B C 1
ATOM 1532 O O . GLY B 1 81 ? -9.008 3.375 -6.719 1 96.88 81 GLY B O 1
ATOM 1533 N N . GLN B 1 82 ? -8.977 4.355 -4.668 1 97.81 82 GLN B N 1
ATOM 1534 C CA . GLN B 1 82 ? -7.895 5.273 -5.008 1 97.81 82 GLN B CA 1
ATOM 1535 C C . GLN B 1 82 ? -6.68 5.047 -4.109 1 97.81 82 GLN B C 1
ATOM 1537 O O . GLN B 1 82 ? -6.781 4.398 -3.068 1 97.81 82 GLN B O 1
ATOM 1542 N N . MET B 1 83 ? -5.496 5.516 -4.574 1 98 83 MET B N 1
ATOM 1543 C CA . MET B 1 83 ? -4.266 5.578 -3.791 1 98 83 MET B CA 1
ATOM 1544 C C . MET B 1 83 ? -3.621 6.957 -3.904 1 98 83 MET B C 1
ATOM 1546 O O . MET B 1 83 ? -3.752 7.625 -4.93 1 98 83 MET B O 1
ATOM 1550 N N . LEU B 1 84 ? -2.98 7.332 -2.891 1 98.62 84 LEU B N 1
ATOM 1551 C CA . LEU B 1 84 ? -2.184 8.555 -2.867 1 98.62 84 LEU B CA 1
ATOM 1552 C C . LEU B 1 84 ? -0.719 8.242 -2.576 1 98.62 84 LEU B C 1
ATOM 1554 O O . LEU B 1 84 ? -0.406 7.59 -1.577 1 98.62 84 LEU B O 1
ATOM 1558 N N . TRP B 1 85 ? 0.186 8.602 -3.449 1 98.5 85 TRP B N 1
ATOM 1559 C CA . TRP B 1 85 ? 1.623 8.523 -3.209 1 98.5 85 TRP B CA 1
ATOM 1560 C C . TRP B 1 85 ? 2.166 9.859 -2.719 1 98.5 85 TRP B C 1
ATOM 1562 O O . TRP B 1 85 ? 1.877 10.906 -3.305 1 98.5 85 TRP B O 1
ATOM 1572 N N . ILE B 1 86 ? 2.877 9.812 -1.642 1 98.44 86 ILE B N 1
ATOM 1573 C CA . ILE B 1 86 ? 3.463 10.977 -0.986 1 98.44 86 ILE B CA 1
ATOM 1574 C C . ILE B 1 86 ? 4.98 10.828 -0.931 1 98.44 86 ILE B C 1
ATOM 1576 O O . ILE B 1 86 ? 5.5 9.969 -0.222 1 98.44 86 ILE B O 1
ATOM 1580 N N . PRO B 1 87 ? 5.699 11.734 -1.568 1 97.75 87 PRO B N 1
ATOM 1581 C CA . PRO B 1 87 ? 7.152 11.57 -1.558 1 97.75 87 PRO B CA 1
ATOM 1582 C C . PRO B 1 87 ? 7.789 12.031 -0.245 1 97.75 87 PRO B C 1
ATOM 1584 O O . PRO B 1 87 ? 7.293 12.961 0.393 1 97.75 87 PRO B O 1
ATOM 1587 N N . GLU B 1 88 ? 8.852 11.383 0.099 1 97.19 88 GLU B N 1
ATOM 1588 C CA . GLU B 1 88 ? 9.648 11.758 1.267 1 97.19 88 GLU B CA 1
ATOM 1589 C C . GLU B 1 88 ? 9.961 13.25 1.259 1 97.19 88 GLU B C 1
ATOM 1591 O O . GLU B 1 88 ? 10.281 13.82 0.211 1 97.19 88 GLU B O 1
ATOM 1596 N N . GLY B 1 89 ? 9.797 13.867 2.43 1 97.19 89 GLY B N 1
ATOM 1597 C CA . GLY B 1 89 ? 10.133 15.273 2.588 1 97.19 89 GLY B CA 1
ATOM 1598 C C . GLY B 1 89 ? 8.945 16.203 2.396 1 97.19 89 GLY B C 1
ATOM 1599 O O . GLY B 1 89 ? 9.055 17.406 2.586 1 97.19 89 GLY B O 1
ATOM 1600 N N . THR B 1 90 ? 7.82 15.672 2.047 1 97.94 90 THR B N 1
ATOM 1601 C CA . THR B 1 90 ? 6.629 16.484 1.808 1 97.94 90 THR B CA 1
ATOM 1602 C C . THR B 1 90 ? 6.078 17.031 3.119 1 97.94 90 THR B C 1
ATOM 1604 O O . THR B 1 90 ? 5.836 16.281 4.062 1 97.94 90 THR B O 1
ATOM 1607 N N . GLU B 1 91 ? 5.926 18.312 3.199 1 98.12 91 GLU B N 1
ATOM 1608 C CA . GLU B 1 91 ? 5.152 18.938 4.266 1 98.12 91 GLU B CA 1
ATOM 1609 C C . GLU B 1 91 ? 3.656 18.875 3.969 1 98.12 91 GLU B C 1
ATOM 1611 O O . GLU B 1 91 ? 3.221 19.234 2.873 1 98.12 91 GLU B O 1
ATOM 1616 N N . LEU B 1 92 ? 2.879 18.422 5.012 1 98.38 92 LEU B N 1
ATOM 1617 C CA . LEU B 1 92 ? 1.473 18.188 4.699 1 98.38 92 LEU B CA 1
ATOM 1618 C C . LEU B 1 92 ? 0.611 18.328 5.949 1 98.38 92 LEU B C 1
ATOM 1620 O O . LEU B 1 92 ? 1.133 18.516 7.055 1 98.38 92 LEU B O 1
ATOM 1624 N N . VAL B 1 93 ? -0.692 18.391 5.703 1 97.5 93 VAL B N 1
ATOM 1625 C CA . VAL B 1 93 ? -1.701 18.25 6.746 1 97.5 93 VAL B CA 1
ATOM 1626 C C . VAL B 1 93 ? -2.615 17.062 6.418 1 97.5 93 VAL B C 1
ATOM 1628 O O . VAL B 1 93 ? -3.266 17.062 5.371 1 97.5 93 VAL B O 1
ATOM 1631 N N . TYR B 1 94 ? -2.631 16.047 7.34 1 97.81 94 TYR B N 1
ATOM 1632 C CA . TYR B 1 94 ? -3.598 14.961 7.23 1 97.81 94 TYR B CA 1
ATOM 1633 C C . TYR B 1 94 ? -4.961 15.391 7.758 1 97.81 94 TYR B C 1
ATOM 1635 O O . TYR B 1 94 ? -5.051 16.094 8.766 1 97.81 94 TYR B O 1
ATOM 1643 N N . GLY B 1 95 ? -5.992 14.914 7.117 1 97.19 95 GLY B N 1
ATOM 1644 C CA . GLY B 1 95 ? -7.336 15.219 7.578 1 97.19 95 GLY B CA 1
ATOM 1645 C C . GLY B 1 95 ? -8.383 14.281 7.016 1 97.19 95 GLY B C 1
ATOM 1646 O O . GLY B 1 95 ? -8.055 13.242 6.438 1 97.19 95 GLY B O 1
ATOM 1647 N N . GLY B 1 96 ? -9.703 14.711 7.344 1 97.5 96 GLY B N 1
ATOM 1648 C CA . GLY B 1 96 ? -10.828 13.961 6.801 1 97.5 96 GLY B CA 1
ATOM 1649 C C . GLY B 1 96 ? -11.445 13 7.801 1 97.5 96 GLY B C 1
ATOM 1650 O O . GLY B 1 96 ? -11.219 13.125 9.008 1 97.5 96 GLY B O 1
ATOM 1651 N N . HIS B 1 97 ? -12.391 12.195 7.297 1 98.38 97 HIS B N 1
ATOM 1652 C CA . HIS B 1 97 ? -13.055 11.086 7.977 1 98.38 97 HIS B CA 1
ATOM 1653 C C . HIS B 1 97 ? -12.938 9.797 7.18 1 98.38 97 HIS B C 1
ATOM 1655 O O . HIS B 1 97 ? -13.633 9.609 6.184 1 98.38 97 HIS B O 1
ATOM 1661 N N . ALA B 1 98 ? -11.969 8.961 7.719 1 98.5 98 ALA B N 1
ATOM 1662 C CA . ALA B 1 98 ? -11.695 7.789 6.895 1 98.5 98 ALA B CA 1
ATOM 1663 C C . ALA B 1 98 ? -11 6.699 7.711 1 98.5 98 ALA B C 1
ATOM 1665 O O . ALA B 1 98 ? -10.305 6.992 8.688 1 98.5 98 ALA B O 1
ATOM 1666 N N . LEU B 1 99 ? -11.242 5.426 7.359 1 98.31 99 LEU B N 1
ATOM 1667 C CA . LEU B 1 99 ? -10.375 4.289 7.625 1 98.31 99 LEU B CA 1
ATOM 1668 C C . LEU B 1 99 ? -9.484 3.99 6.422 1 98.31 99 LEU B C 1
ATOM 1670 O O . LEU B 1 99 ? -9.977 3.861 5.301 1 98.31 99 LEU B O 1
ATOM 1674 N N . PHE B 1 100 ? -8.164 3.979 6.684 1 98.56 100 PHE B N 1
ATOM 1675 C CA . PHE B 1 100 ? -7.277 3.814 5.539 1 98.56 100 PHE B CA 1
ATOM 1676 C C . PHE B 1 100 ? -6.02 3.049 5.934 1 98.56 100 PHE B C 1
ATOM 1678 O O . PHE B 1 100 ? -5.668 2.986 7.113 1 98.56 100 PHE B O 1
ATOM 1685 N N . GLY B 1 101 ? -5.438 2.357 5.016 1 98.5 101 GLY B N 1
ATOM 1686 C CA . GLY B 1 101 ? -4.129 1.743 5.176 1 98.5 101 GLY B CA 1
ATOM 1687 C C . GLY B 1 101 ? -2.994 2.613 4.668 1 98.5 101 GLY B C 1
ATOM 1688 O O . GLY B 1 101 ? -3.209 3.5 3.84 1 98.5 101 GLY B O 1
ATOM 1689 N N . TYR B 1 102 ? -1.843 2.365 5.156 1 98.75 102 TYR B N 1
ATOM 1690 C CA . TYR B 1 102 ? -0.661 3.066 4.668 1 98.75 102 TYR B CA 1
ATOM 1691 C C . TYR B 1 102 ? 0.523 2.117 4.535 1 98.75 102 TYR B C 1
ATOM 1693 O O . TYR B 1 102 ? 0.638 1.15 5.293 1 98.75 102 TYR B O 1
ATOM 1701 N N . VAL B 1 103 ? 1.368 2.379 3.639 1 98.69 103 VAL B N 1
ATOM 1702 C CA . VAL B 1 103 ? 2.635 1.703 3.379 1 98.69 103 VAL B CA 1
ATOM 1703 C C . VAL B 1 103 ? 3.766 2.727 3.324 1 98.69 103 VAL B C 1
ATOM 1705 O O . VAL B 1 103 ? 3.66 3.74 2.629 1 98.69 103 VAL B O 1
ATOM 1708 N N . VAL B 1 104 ? 4.848 2.465 4.055 1 98.5 104 VAL B N 1
ATOM 1709 C CA . VAL B 1 104 ? 5.949 3.422 4.039 1 98.5 104 VAL B CA 1
ATOM 1710 C C . VAL B 1 104 ? 7.254 2.701 3.703 1 98.5 104 VAL B C 1
ATOM 1712 O O . VAL B 1 104 ? 7.414 1.517 4.004 1 98.5 104 VAL B O 1
ATOM 1715 N N . HIS B 1 105 ? 8.125 3.379 3.092 1 98.12 105 HIS B N 1
ATOM 1716 C CA . HIS B 1 105 ? 9.5 2.957 2.869 1 98.12 105 HIS B CA 1
ATOM 1717 C C . HIS B 1 105 ? 10.484 4.047 3.283 1 98.12 105 HIS B C 1
ATOM 1719 O O . HIS B 1 105 ? 10.367 5.195 2.846 1 98.12 105 HIS B O 1
ATOM 1725 N N . PRO B 1 106 ? 11.539 3.764 4.027 1 97.56 106 PRO B N 1
ATOM 1726 C CA . PRO B 1 106 ? 11.836 2.445 4.594 1 97.56 106 PRO B CA 1
ATOM 1727 C C . PRO B 1 106 ? 10.984 2.123 5.816 1 97.56 106 PRO B C 1
ATOM 1729 O O . PRO B 1 106 ? 10.367 3.021 6.398 1 97.56 106 PRO B O 1
ATOM 1732 N N . GLY B 1 107 ? 10.938 0.856 6.102 1 96.62 107 GLY B N 1
ATOM 1733 C CA . GLY B 1 107 ? 10.172 0.423 7.266 1 96.62 107 GLY B CA 1
ATOM 1734 C C . GLY B 1 107 ? 10.812 0.822 8.578 1 96.62 107 GLY B C 1
ATOM 1735 O O . GLY B 1 107 ? 10.125 0.97 9.594 1 96.62 107 GLY B O 1
ATOM 1736 N N . ASN B 1 108 ? 12.141 1.002 8.594 1 96.31 108 ASN B N 1
ATOM 1737 C CA . ASN B 1 108 ? 12.859 1.367 9.812 1 96.31 108 ASN B CA 1
ATOM 1738 C C . ASN B 1 108 ? 13.203 2.854 9.836 1 96.31 108 ASN B C 1
ATOM 1740 O O . ASN B 1 108 ? 14.258 3.242 10.336 1 96.31 108 ASN B O 1
ATOM 1744 N N . TRP B 1 109 ? 12.375 3.684 9.273 1 95.75 109 TRP B N 1
ATOM 1745 C CA . TRP B 1 109 ? 12.641 5.105 9.086 1 95.75 109 TRP B CA 1
ATOM 1746 C C . TRP B 1 109 ? 12.883 5.797 10.422 1 95.75 109 TRP B C 1
ATOM 1748 O O . TRP B 1 109 ? 13.688 6.719 10.516 1 95.75 109 TRP B O 1
ATOM 1758 N N . LYS B 1 110 ? 12.172 5.402 11.547 1 94.94 110 LYS B N 1
ATOM 1759 C CA . LYS B 1 110 ? 12.383 6.031 12.852 1 94.94 110 LYS B CA 1
ATOM 1760 C C . LYS B 1 110 ? 13.82 5.863 13.312 1 94.94 110 LYS B C 1
ATOM 1762 O O . LYS B 1 110 ? 14.461 6.828 13.742 1 94.94 110 LYS B O 1
ATOM 1767 N N . GLU B 1 111 ? 14.242 4.621 13.227 1 93.56 111 GLU B N 1
ATOM 1768 C CA . GLU B 1 111 ? 15.617 4.32 13.625 1 93.56 111 GLU B CA 1
ATOM 1769 C C . GLU B 1 111 ? 16.625 5.121 12.805 1 93.56 111 GLU B C 1
ATOM 1771 O O . GLU B 1 111 ? 17.578 5.668 13.344 1 93.56 111 GLU B O 1
ATOM 1776 N N . LEU B 1 112 ? 16.391 5.219 11.492 1 93.44 112 LEU B N 1
ATOM 1777 C CA . LEU B 1 112 ? 17.297 5.902 10.578 1 93.44 112 LEU B CA 1
ATOM 1778 C C . LEU B 1 112 ? 17.359 7.395 10.883 1 93.44 112 LEU B C 1
ATOM 1780 O O . LEU B 1 112 ? 18.375 8.039 10.617 1 93.44 112 LEU B O 1
ATOM 1784 N N . HIS B 1 113 ? 16.297 7.879 11.469 1 94.12 113 HIS B N 1
ATOM 1785 C CA . HIS B 1 113 ? 16.25 9.312 11.766 1 94.12 113 HIS B CA 1
ATOM 1786 C C . HIS B 1 113 ? 16.453 9.578 13.25 1 94.12 113 HIS B C 1
ATOM 1788 O O . HIS B 1 113 ? 16.266 10.703 13.719 1 94.12 113 HIS B O 1
ATOM 1794 N N . GLY B 1 114 ? 16.719 8.531 14.016 1 89.56 114 GLY B N 1
ATOM 1795 C CA . GLY B 1 114 ? 17.047 8.656 15.43 1 89.56 114 GLY B CA 1
ATOM 1796 C C . GLY B 1 114 ? 15.82 8.938 16.281 1 89.56 114 GLY B C 1
ATOM 1797 O O . GLY B 1 114 ? 15.922 9.609 17.312 1 89.56 114 GLY B O 1
ATOM 1798 N N . ILE B 1 115 ? 14.695 8.641 15.836 1 85.31 115 ILE B N 1
ATOM 1799 C CA . ILE B 1 115 ? 13.453 8.82 16.578 1 85.31 115 ILE B CA 1
ATOM 1800 C C . ILE B 1 115 ? 13.141 7.559 17.375 1 85.31 115 ILE B C 1
ATOM 1802 O O . ILE B 1 115 ? 13.258 6.441 16.859 1 85.31 115 ILE B O 1
ATOM 1806 N N . GLU B 1 116 ? 12.805 7.535 18.734 1 74.62 116 GLU B N 1
ATOM 1807 C CA . GLU B 1 116 ? 12.516 6.406 19.609 1 74.62 116 GLU B CA 1
ATOM 1808 C C . GLU B 1 116 ? 11.07 5.938 19.453 1 74.62 116 GLU B C 1
ATOM 1810 O O . GLU B 1 116 ? 10.18 6.742 19.172 1 74.62 116 GLU B O 1
#

Sequence (232 aa):
MKQVKLVDSKTLDFNVRGDTPGMAYVARALSPEISPNIGVGFAKWEGAEVAWTVLYDEVVFVIEGCFELTANGETHFVRPGQMLWIPEGTELVYGGHALFGYVVHPGNWKELHGIEMKQVKLVDSKTLDFNVRGDTPGMAYVARALSPEISPNIGVGFAKWEGAEVAWTVLYDEVVFVIEGCFELTANGETHFVRPGQMLWIPEGTELVYGGHALFGYVVHPGNWKELHGIE

pLDDT: mean 95.4, std 5.48, range [66.75, 98.75]

Radius of gyration: 16.95 Å; Cα contacts (8 Å, |Δi|>4): 646; chains: 2; bounding box: 32×49×40 Å

Secondary structure (DSSP, 8-state):
-PPPEEEEGGGS-PEEEE-SSSEEEEEE-S-TTT-SS-EEEEEEEEB--EEEE-SSEEEEEEEEEEEEEEETTEEEEE-TTEEEEE-TT-EEEEEEEEEEEEEEESTTHHHHTT--/-PPPEEEEGGGS-PEEEE-SSSEEEEEE-S-TTT-SS-EEEEEEEEB--EEEE-SSEEEEEEEEEEEEEEETTEEEEE-TTEEEEE-TT-EEEEEEEEEEEEEEESTTHHHHTT--